Protein AF-A0A7V2EGL8-F1 (afdb_monomer)

Sequence (179 aa):
MKSVLLIVAFTLAFTMIFLLDVLGKRRRRRAKYLYKKAFDVFNRINWNMSAAQVKDVFKGREFFDYRERKGILFVGYRDNHNGLDTAVSFCFVNGGERLVRVKFVFFGISKIDVDLIFERLCSLHGLPLPPDRGSEAVWDLKEGFLILRGLGAQVQLILRNKGYEYDGLIQEKPTLGFK

Nearest PDB structures (foldseek):
  7tcv-assembly1_XXX-2  TM=5.242E-01  e=8.034E+00  Mus musculus
  5xdn-assembly1_B  TM=3.406E-01  e=9.032E+00  Homo sapiens

Secondary structure (DSSP, 8-state):
-HHHHHHHHHHHHHHHHHHHHHHHHHHHHHHHHHHHHHHHHHTT--TT--HHHHHHHTTTSPEEEEEETTTEEEEEEEEEETTEEEEEEEEEEGGGTEEEEEEEEEES--HHHHHHHHHHHHHHH-SPPP-SSSSEEEEEETTEEEEEEEETTEEEEEEEEGGG--SS-----S-----

Foldseek 3Di:
DVVVVVVVVVVVVVVVVVVVVVVVVVLLVLLVQLLVVVVVLVVQDDQQDFPVNSCVSVPPFDKDWDDDPQQKIKIKGWDADPNWTKMWIWIDHNNGRGTFKIKIKTAQDDPSSLVSNQVVCCVVQNFFDDDPDDDKGWGDDPFFIWIWDDDPRMIMTMTGGPVPPDDPPPDDDPPPVDD

pLDDT: mean 84.07, std 14.84, range [32.97, 96.94]

Solvent-accessible surface area (backbone atoms only — not comparable to full-atom values): 10058 Å² total; per-residue (Å²): 112,72,67,60,54,51,53,52,51,50,54,51,51,53,51,51,53,51,50,51,50,53,51,51,54,52,45,54,52,50,23,54,49,53,49,49,55,49,47,58,53,60,73,70,60,57,59,79,35,27,55,68,54,50,49,60,77,50,60,95,60,71,72,47,78,48,76,50,88,90,37,32,25,35,41,30,37,74,51,74,60,93,90,34,48,32,38,40,38,37,37,18,38,79,68,24,52,33,37,45,35,40,36,37,35,37,47,70,63,52,68,69,39,49,50,52,40,49,53,50,47,34,75,74,70,46,76,52,55,80,68,88,69,75,75,45,45,37,38,88,48,98,75,22,37,42,34,44,36,67,57,89,62,30,38,36,46,32,45,34,40,58,96,63,79,84,62,98,79,81,74,77,72,98,64,90,72,78,127

Structure (mmCIF, N/CA/C/O backbone):
data_AF-A0A7V2EGL8-F1
#
_entry.id   AF-A0A7V2EGL8-F1
#
loop_
_atom_site.group_PDB
_atom_site.id
_atom_site.type_symbol
_atom_site.label_atom_id
_atom_site.label_alt_id
_atom_site.label_comp_id
_atom_site.label_asym_id
_atom_site.label_entity_id
_atom_site.label_seq_id
_atom_site.pdbx_PDB_ins_code
_atom_site.Cartn_x
_atom_site.Cartn_y
_atom_site.Cartn_z
_atom_site.occupancy
_atom_site.B_iso_or_equiv
_atom_site.auth_seq_id
_atom_site.auth_comp_id
_atom_site.auth_asym_id
_atom_site.auth_atom_id
_atom_site.pdbx_PDB_model_num
ATOM 1 N N . MET A 1 1 ? 35.063 6.967 -45.536 1.00 61.44 1 MET A N 1
ATOM 2 C CA . MET A 1 1 ? 34.276 7.832 -44.619 1.00 61.44 1 MET A CA 1
ATOM 3 C C . MET A 1 1 ? 32.873 7.304 -44.313 1.00 61.44 1 MET A C 1
ATOM 5 O O . MET A 1 1 ? 32.553 7.212 -43.137 1.00 61.44 1 MET A O 1
ATOM 9 N N . LYS A 1 2 ? 32.049 6.907 -45.300 1.00 60.47 2 LYS A N 1
ATOM 10 C CA . LYS A 1 2 ? 30.670 6.420 -45.053 1.00 60.47 2 LYS A CA 1
ATOM 11 C C . LYS A 1 2 ? 30.592 5.179 -44.141 1.00 60.47 2 LYS A C 1
ATOM 13 O O . LYS A 1 2 ? 29.744 5.130 -43.261 1.00 60.47 2 LYS A O 1
ATOM 18 N N . SER A 1 3 ? 31.519 4.231 -44.287 1.00 66.56 3 SER A N 1
ATOM 19 C CA . SER A 1 3 ? 31.554 2.991 -43.492 1.00 66.56 3 SER A CA 1
ATOM 20 C C . SER A 1 3 ? 31.886 3.227 -42.013 1.00 66.56 3 SER A C 1
ATOM 22 O O . SER A 1 3 ? 31.308 2.586 -41.146 1.00 66.56 3 SER A O 1
ATOM 24 N N . VAL A 1 4 ? 32.765 4.191 -41.714 1.00 74.00 4 VAL A N 1
ATOM 25 C CA . VAL A 1 4 ? 33.117 4.569 -40.332 1.00 74.00 4 VAL A CA 1
ATOM 26 C C . VAL A 1 4 ? 31.925 5.235 -39.643 1.00 74.00 4 VAL A C 1
ATOM 28 O O . VAL A 1 4 ? 31.609 4.903 -38.507 1.00 74.00 4 VAL A O 1
ATOM 31 N N . LEU A 1 5 ? 31.210 6.114 -40.355 1.00 74.88 5 LEU A N 1
ATOM 32 C CA . LEU A 1 5 ? 30.011 6.774 -39.834 1.00 74.88 5 LEU A CA 1
ATOM 33 C C . LEU A 1 5 ? 28.897 5.766 -39.501 1.00 74.88 5 LEU A C 1
ATOM 35 O O . LEU A 1 5 ? 28.213 5.901 -38.491 1.00 74.88 5 LEU A O 1
ATOM 39 N N . LEU A 1 6 ? 28.749 4.733 -40.335 1.00 77.94 6 LEU A N 1
ATOM 40 C CA . LEU A 1 6 ? 27.738 3.689 -40.171 1.00 77.94 6 LEU A CA 1
ATOM 41 C C . LEU A 1 6 ? 28.054 2.763 -38.985 1.00 77.94 6 LEU A C 1
ATOM 43 O O . LEU A 1 6 ? 27.155 2.426 -38.219 1.00 77.94 6 LEU A O 1
ATOM 47 N N . ILE A 1 7 ? 29.332 2.428 -38.774 1.00 81.50 7 ILE A N 1
ATOM 48 C CA . ILE A 1 7 ? 29.785 1.659 -37.603 1.00 81.50 7 ILE A CA 1
ATOM 49 C C . ILE A 1 7 ? 29.557 2.452 -36.306 1.00 81.50 7 ILE A C 1
ATOM 51 O O . ILE A 1 7 ? 29.055 1.888 -35.336 1.00 81.50 7 ILE A O 1
ATOM 55 N N . VAL A 1 8 ? 29.860 3.756 -36.296 1.00 83.50 8 VAL A N 1
ATOM 56 C CA . VAL A 1 8 ? 29.621 4.637 -35.135 1.00 83.50 8 VAL A CA 1
ATOM 57 C C . VAL A 1 8 ? 28.125 4.781 -34.833 1.00 83.50 8 VAL A C 1
ATOM 59 O O . VAL A 1 8 ? 27.718 4.728 -33.674 1.00 83.50 8 VAL A O 1
ATOM 62 N N . ALA A 1 9 ? 27.282 4.918 -35.858 1.00 81.62 9 ALA A N 1
ATOM 63 C CA . ALA A 1 9 ? 25.832 4.966 -35.671 1.00 81.62 9 ALA A CA 1
ATOM 64 C C . ALA A 1 9 ? 25.291 3.660 -35.062 1.00 81.62 9 ALA A C 1
ATOM 66 O O . ALA A 1 9 ? 24.444 3.694 -34.169 1.00 81.62 9 ALA A O 1
ATOM 67 N N . PHE A 1 10 ? 25.815 2.511 -35.499 1.00 84.56 10 PHE A N 1
ATOM 68 C CA . PHE A 1 10 ? 25.412 1.206 -34.983 1.00 84.56 10 PHE A CA 1
ATOM 69 C C . PHE A 1 10 ? 25.835 1.019 -33.520 1.00 84.56 10 PHE A C 1
ATOM 71 O O . PHE A 1 10 ? 25.013 0.651 -32.683 1.00 84.56 10 PHE A O 1
ATOM 78 N N . THR A 1 11 ? 27.080 1.346 -33.161 1.00 85.00 11 THR A N 1
ATOM 79 C CA . THR A 1 11 ? 27.541 1.246 -31.765 1.00 85.00 11 THR A CA 1
ATOM 80 C C . THR A 1 11 ? 26.781 2.187 -30.831 1.00 85.00 11 THR A C 1
ATOM 82 O O . THR A 1 11 ? 26.410 1.772 -29.730 1.00 85.00 11 THR A O 1
ATOM 85 N N . LEU A 1 12 ? 26.459 3.411 -31.262 1.00 85.94 12 LEU A N 1
ATOM 86 C CA . LEU A 1 12 ? 25.612 4.328 -30.490 1.00 85.94 12 LEU A CA 1
ATOM 87 C C . LEU A 1 12 ? 24.199 3.769 -30.275 1.00 85.94 12 LEU A C 1
ATOM 89 O O . LEU A 1 12 ? 23.696 3.812 -29.150 1.00 85.94 12 LEU A O 1
ATOM 93 N N . ALA A 1 13 ? 23.584 3.189 -31.309 1.00 83.44 13 ALA A N 1
ATOM 94 C CA . ALA A 1 13 ? 22.260 2.578 -31.201 1.00 83.44 13 ALA A CA 1
ATOM 95 C C . ALA A 1 13 ? 22.243 1.413 -30.196 1.00 83.44 13 ALA A C 1
ATOM 97 O O . ALA A 1 13 ? 21.384 1.369 -29.315 1.00 83.44 13 ALA A O 1
ATOM 98 N N . PHE A 1 14 ? 23.229 0.511 -30.256 1.00 83.06 14 PHE A N 1
ATOM 99 C CA . PHE A 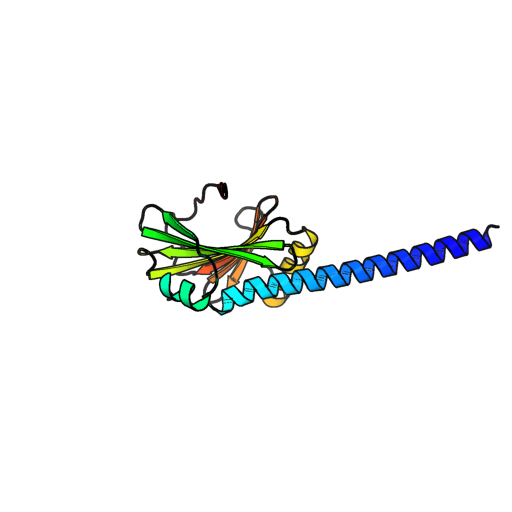1 14 ? 23.347 -0.597 -29.299 1.00 83.06 14 PHE A CA 1
ATOM 100 C C . PHE A 1 14 ? 23.582 -0.110 -27.867 1.00 83.06 14 PHE A C 1
ATOM 102 O O . PHE A 1 14 ? 22.974 -0.626 -26.928 1.00 83.06 14 PHE A O 1
ATOM 109 N N . THR A 1 15 ? 24.408 0.923 -27.698 1.00 84.12 15 THR A N 1
ATOM 110 C CA . THR A 1 15 ? 24.667 1.523 -26.383 1.00 84.12 15 THR A CA 1
ATOM 111 C C . THR A 1 15 ? 23.395 2.147 -25.805 1.00 84.12 15 THR A C 1
ATOM 113 O O . THR A 1 15 ? 23.098 1.953 -24.625 1.00 84.12 15 THR A O 1
ATOM 116 N N . MET A 1 16 ? 22.594 2.834 -26.629 1.00 83.50 16 MET A N 1
ATOM 117 C CA . MET A 1 16 ? 21.295 3.371 -26.213 1.00 83.50 16 MET A CA 1
ATOM 118 C C . MET A 1 16 ? 20.308 2.272 -25.820 1.00 83.50 16 MET A C 1
ATOM 120 O O . MET A 1 16 ? 19.684 2.378 -24.765 1.00 83.50 16 MET A O 1
ATOM 124 N N . ILE A 1 17 ? 20.187 1.203 -26.613 1.00 82.12 17 ILE A N 1
ATOM 125 C CA . ILE A 1 17 ? 19.304 0.067 -26.296 1.00 82.12 17 ILE A CA 1
ATOM 126 C C . ILE A 1 17 ? 19.702 -0.554 -24.953 1.00 82.12 17 ILE A C 1
ATOM 128 O O . ILE A 1 17 ? 18.850 -0.764 -24.088 1.00 82.12 17 ILE A O 1
ATOM 132 N N . PHE A 1 18 ? 20.998 -0.788 -24.744 1.00 80.62 18 PHE A N 1
ATOM 133 C CA . PHE A 1 18 ? 21.506 -1.339 -23.491 1.00 80.62 18 PHE A CA 1
ATOM 134 C C . PHE A 1 18 ? 21.230 -0.412 -22.299 1.00 80.62 18 PHE A C 1
ATOM 136 O O . PHE A 1 18 ? 20.788 -0.864 -21.242 1.00 80.62 18 PHE A O 1
ATOM 143 N N . LEU A 1 19 ? 21.428 0.899 -22.466 1.00 83.81 19 LEU A N 1
ATOM 144 C CA . LEU A 1 19 ? 21.147 1.877 -21.418 1.00 83.81 19 LEU A CA 1
ATOM 145 C C . LEU A 1 19 ? 19.654 1.907 -21.056 1.00 83.81 19 LEU A C 1
ATOM 147 O O . LEU A 1 19 ? 19.310 1.920 -19.871 1.00 83.81 19 LEU A O 1
ATOM 151 N N . LEU A 1 20 ? 18.769 1.872 -22.055 1.00 81.75 20 LEU A N 1
ATOM 152 C CA . LEU A 1 20 ? 17.321 1.809 -21.851 1.00 81.75 20 LEU A CA 1
ATOM 153 C C . LEU A 1 20 ? 16.907 0.526 -21.118 1.00 81.75 20 LEU A C 1
ATOM 155 O O . LEU A 1 20 ? 16.090 0.597 -20.199 1.00 81.75 20 LEU A O 1
ATOM 159 N N . ASP A 1 21 ? 17.509 -0.621 -21.445 1.00 79.81 21 ASP A N 1
ATOM 160 C CA . ASP A 1 21 ? 17.259 -1.888 -20.746 1.00 79.81 21 ASP A CA 1
ATOM 161 C C . ASP A 1 21 ? 17.703 -1.830 -19.273 1.00 79.81 21 ASP A C 1
ATOM 163 O O . ASP A 1 21 ? 16.949 -2.192 -18.364 1.00 79.81 21 ASP A O 1
ATOM 167 N N . VAL A 1 22 ? 18.893 -1.285 -18.993 1.00 80.25 22 VAL A N 1
ATOM 168 C CA . VAL A 1 22 ? 19.380 -1.105 -17.615 1.00 80.25 22 VAL A CA 1
ATOM 169 C C . VAL A 1 22 ? 18.465 -0.168 -16.821 1.00 80.25 22 VAL A C 1
ATOM 171 O O . VAL A 1 22 ? 18.110 -0.472 -15.675 1.00 80.25 22 VAL A O 1
ATOM 174 N N . LEU A 1 23 ? 18.047 0.953 -17.414 1.00 79.81 23 LEU A N 1
ATOM 175 C CA . LEU A 1 23 ? 17.115 1.893 -16.786 1.00 79.81 23 LEU A CA 1
ATOM 176 C C . LEU A 1 23 ? 15.744 1.248 -16.541 1.00 79.81 23 LEU A C 1
ATOM 178 O O . LEU A 1 23 ? 15.187 1.393 -15.449 1.00 79.81 23 LEU A O 1
ATOM 182 N N . GLY A 1 24 ? 15.232 0.475 -17.501 1.00 78.19 24 GLY A N 1
ATOM 183 C CA . GLY A 1 24 ? 13.986 -0.280 -17.373 1.00 78.19 24 GLY A CA 1
ATOM 184 C C . GLY A 1 24 ? 14.041 -1.305 -16.238 1.00 78.19 24 GLY A C 1
ATOM 185 O O . GLY A 1 24 ? 13.158 -1.337 -15.375 1.00 78.19 24 GLY A O 1
ATOM 186 N N . LYS A 1 25 ? 15.124 -2.087 -16.158 1.00 83.81 25 LYS A N 1
ATOM 187 C CA . LYS A 1 25 ? 15.368 -3.047 -15.066 1.00 83.81 25 LYS A CA 1
ATOM 188 C C . LYS A 1 25 ? 15.426 -2.361 -13.702 1.00 83.81 25 LYS A C 1
ATOM 190 O O . LYS A 1 25 ? 14.846 -2.870 -12.740 1.00 83.81 25 LYS A O 1
ATOM 195 N N . ARG A 1 26 ? 16.089 -1.203 -13.600 1.00 83.25 26 ARG A N 1
ATOM 196 C CA . ARG A 1 26 ? 16.148 -0.419 -12.352 1.00 83.25 26 ARG A CA 1
ATOM 197 C C . ARG A 1 26 ? 14.763 0.067 -11.921 1.00 83.25 26 ARG A C 1
ATOM 199 O O . ARG A 1 26 ? 14.407 -0.123 -10.759 1.00 83.25 26 ARG A O 1
ATOM 206 N N . ARG A 1 27 ? 13.960 0.608 -12.844 1.00 82.75 27 ARG A N 1
ATOM 207 C CA . ARG A 1 27 ? 12.582 1.057 -12.559 1.00 82.75 27 ARG A CA 1
ATOM 208 C C . ARG A 1 27 ? 11.687 -0.086 -12.085 1.00 82.75 27 ARG A C 1
ATOM 210 O O . ARG A 1 27 ? 11.078 0.018 -11.027 1.00 82.75 27 ARG A O 1
ATOM 217 N N . ARG A 1 28 ? 11.719 -1.241 -12.761 1.00 85.56 28 ARG A N 1
ATOM 218 C CA . ARG A 1 28 ? 10.987 -2.449 -12.324 1.00 85.56 28 ARG A CA 1
ATOM 219 C C . ARG A 1 28 ? 11.352 -2.888 -10.907 1.00 85.56 28 ARG A C 1
ATOM 221 O O . ARG A 1 28 ? 10.469 -3.227 -10.121 1.00 85.56 28 ARG A O 1
ATOM 228 N N . ARG A 1 29 ? 12.641 -2.863 -10.550 1.00 87.00 29 ARG A N 1
ATOM 229 C CA . ARG A 1 29 ? 13.088 -3.186 -9.183 1.00 87.00 29 ARG A CA 1
ATOM 230 C C . ARG A 1 29 ? 12.572 -2.173 -8.161 1.00 87.00 29 ARG A C 1
ATOM 232 O O . ARG A 1 29 ? 12.123 -2.592 -7.097 1.00 87.00 29 ARG A O 1
ATOM 239 N N . ARG A 1 30 ? 12.602 -0.875 -8.482 1.00 87.38 30 ARG A N 1
ATOM 240 C CA . ARG A 1 30 ? 12.077 0.188 -7.611 1.00 87.38 30 ARG A CA 1
ATOM 241 C C . ARG A 1 30 ? 10.572 0.039 -7.392 1.00 87.38 30 ARG A C 1
ATOM 243 O O . ARG A 1 30 ? 10.151 -0.025 -6.243 1.00 87.38 30 ARG A O 1
ATOM 250 N N . ALA A 1 31 ? 9.786 -0.093 -8.460 1.00 87.50 31 ALA A N 1
ATOM 251 C CA . ALA A 1 31 ? 8.341 -0.300 -8.376 1.00 87.50 31 ALA A CA 1
ATOM 252 C C . ALA A 1 31 ? 7.996 -1.549 -7.544 1.00 87.50 31 ALA A C 1
ATOM 254 O O . ALA A 1 31 ? 7.184 -1.478 -6.624 1.00 87.50 31 ALA A O 1
ATOM 255 N N . LYS A 1 32 ? 8.698 -2.671 -7.775 1.00 90.00 32 LYS A N 1
ATOM 256 C CA . LYS A 1 32 ? 8.548 -3.900 -6.976 1.00 90.00 32 LYS A CA 1
ATOM 257 C C . LYS A 1 32 ? 8.874 -3.682 -5.495 1.00 90.00 32 LYS A C 1
ATOM 259 O O . LYS A 1 32 ? 8.191 -4.232 -4.634 1.00 90.00 32 LYS A O 1
ATOM 264 N N . TYR A 1 33 ? 9.915 -2.909 -5.192 1.00 91.31 33 TYR A N 1
ATOM 265 C CA . TYR A 1 33 ? 10.285 -2.571 -3.818 1.00 91.31 33 TYR A CA 1
ATOM 266 C C . TYR A 1 33 ? 9.207 -1.720 -3.133 1.00 91.31 33 TYR A C 1
ATOM 268 O O . TYR A 1 33 ? 8.788 -2.061 -2.031 1.00 91.31 33 TYR A O 1
ATOM 276 N N . LEU A 1 34 ? 8.719 -0.665 -3.792 1.00 91.50 34 LEU A N 1
ATOM 277 C CA . LEU A 1 34 ? 7.677 0.222 -3.260 1.00 91.50 34 LEU A CA 1
ATOM 278 C C . LEU A 1 34 ? 6.354 -0.512 -3.039 1.00 91.50 34 LEU A C 1
ATOM 280 O O . LEU A 1 34 ? 5.762 -0.401 -1.969 1.00 91.50 34 LEU A O 1
ATOM 284 N N . TYR A 1 35 ? 5.951 -1.330 -4.014 1.00 91.94 35 TYR A N 1
ATOM 285 C CA . TYR A 1 35 ? 4.833 -2.258 -3.877 1.00 91.94 35 TYR A CA 1
ATOM 286 C C . TYR A 1 35 ? 4.992 -3.125 -2.623 1.00 91.94 35 TYR A C 1
ATOM 288 O O . TYR A 1 35 ? 4.094 -3.184 -1.787 1.00 91.94 35 TYR A O 1
ATOM 296 N N . LYS A 1 36 ? 6.161 -3.761 -2.456 1.00 93.94 36 LYS A N 1
ATOM 297 C CA . LYS A 1 36 ? 6.424 -4.622 -1.300 1.00 93.94 36 LYS A CA 1
ATOM 298 C C . LYS A 1 36 ? 6.318 -3.841 0.009 1.00 93.94 36 LYS A C 1
ATOM 300 O O . LYS A 1 36 ? 5.715 -4.347 0.939 1.00 93.94 36 LYS A O 1
ATOM 305 N N . LYS A 1 37 ? 6.835 -2.611 0.077 1.00 94.31 37 LYS A N 1
ATOM 306 C CA . LYS A 1 37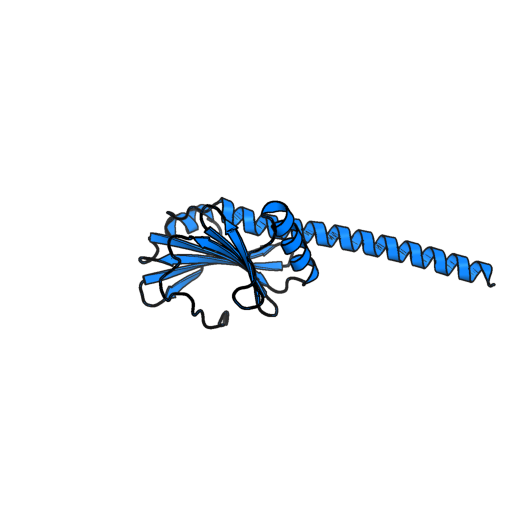 ? 6.731 -1.776 1.284 1.00 94.31 37 LYS A CA 1
ATOM 307 C C . LYS A 1 37 ? 5.292 -1.436 1.654 1.00 94.31 37 LYS A C 1
ATOM 309 O O . LYS A 1 37 ? 4.945 -1.548 2.826 1.00 94.31 37 LYS A O 1
ATOM 314 N N . ALA A 1 38 ? 4.451 -1.101 0.679 1.00 93.88 38 ALA A N 1
ATOM 315 C CA . ALA A 1 38 ? 3.040 -0.849 0.949 1.00 93.88 38 ALA A CA 1
ATOM 316 C C . ALA A 1 38 ? 2.312 -2.114 1.437 1.00 93.88 38 ALA A C 1
ATOM 318 O O . ALA A 1 38 ? 1.590 -2.072 2.431 1.00 93.88 38 ALA A O 1
ATOM 319 N N . PHE A 1 39 ? 2.560 -3.263 0.806 1.00 94.38 39 PHE A N 1
ATOM 320 C CA . PHE A 1 39 ? 1.944 -4.525 1.222 1.00 94.38 39 PHE A CA 1
ATOM 321 C C . PHE A 1 39 ? 2.519 -5.091 2.525 1.00 94.38 39 PHE A C 1
ATOM 323 O O . PHE A 1 39 ? 1.788 -5.732 3.269 1.00 94.38 39 PHE A O 1
ATOM 330 N N . ASP A 1 40 ? 3.783 -4.820 2.858 1.00 94.88 40 ASP A N 1
ATOM 331 C CA . ASP A 1 40 ? 4.356 -5.158 4.166 1.00 94.88 40 ASP A CA 1
ATOM 332 C C . ASP A 1 40 ? 3.582 -4.445 5.293 1.00 94.88 40 ASP A C 1
ATOM 334 O O . ASP A 1 40 ? 3.404 -5.022 6.362 1.00 94.88 40 ASP A O 1
ATOM 338 N N . VAL A 1 41 ? 3.090 -3.219 5.060 1.00 95.00 41 VAL A N 1
ATOM 339 C CA . VAL A 1 41 ? 2.196 -2.515 5.997 1.00 95.00 41 VAL A CA 1
ATOM 340 C C . VAL A 1 41 ? 0.824 -3.184 6.037 1.00 95.00 41 VAL A C 1
ATOM 342 O O . VAL A 1 41 ? 0.331 -3.496 7.118 1.00 95.00 41 VAL A O 1
ATOM 345 N N . PHE A 1 42 ? 0.215 -3.437 4.876 1.00 94.12 42 PHE A N 1
ATOM 346 C CA . PHE A 1 42 ? -1.125 -4.031 4.798 1.00 94.12 42 PHE A CA 1
ATOM 347 C C . PHE A 1 42 ? -1.198 -5.435 5.401 1.00 94.12 42 PHE A C 1
ATOM 349 O O . PHE A 1 42 ? -2.183 -5.772 6.039 1.00 94.12 42 PHE A O 1
ATOM 356 N N . ASN A 1 43 ? -0.147 -6.239 5.267 1.00 93.50 43 ASN A N 1
ATOM 357 C CA . ASN A 1 43 ? -0.111 -7.596 5.812 1.00 93.50 43 ASN A CA 1
ATOM 358 C C . ASN A 1 43 ? 0.104 -7.637 7.333 1.00 93.50 43 ASN A C 1
ATOM 360 O O . ASN A 1 43 ? -0.034 -8.695 7.939 1.00 93.50 43 ASN A O 1
ATOM 364 N N . ARG A 1 44 ? 0.489 -6.516 7.953 1.00 93.81 44 ARG A N 1
ATOM 365 C CA . ARG A 1 44 ? 0.722 -6.420 9.403 1.00 93.81 44 ARG A CA 1
ATOM 366 C C . ARG A 1 44 ? -0.490 -5.925 10.181 1.00 93.81 44 ARG A C 1
ATOM 368 O O . ARG A 1 44 ? -0.446 -5.931 11.406 1.00 93.81 44 ARG A O 1
ATOM 375 N N . ILE A 1 45 ? -1.539 -5.477 9.495 1.00 92.12 45 ILE A N 1
ATOM 376 C CA . ILE A 1 45 ? -2.751 -4.972 10.137 1.00 92.12 45 ILE A CA 1
ATOM 377 C C . ILE A 1 45 ? -3.853 -6.029 10.193 1.00 92.12 45 ILE A C 1
ATOM 379 O O . ILE A 1 45 ? -3.925 -6.935 9.369 1.00 92.12 45 ILE A O 1
ATOM 383 N N . ASN A 1 46 ? -4.758 -5.856 11.150 1.00 90.50 46 ASN A N 1
ATOM 384 C CA . ASN A 1 46 ? -6.042 -6.541 11.219 1.00 90.50 46 ASN A CA 1
ATOM 385 C C . ASN A 1 46 ? -7.126 -5.474 11.431 1.00 90.50 46 ASN A C 1
ATOM 387 O O . ASN A 1 46 ? -6.909 -4.499 12.150 1.00 90.50 46 ASN A O 1
ATOM 391 N N . TRP A 1 47 ? -8.293 -5.639 10.812 1.00 91.31 47 TRP A N 1
ATOM 392 C CA . TRP A 1 47 ? -9.407 -4.695 10.925 1.00 91.31 47 TRP A CA 1
ATOM 393 C C . TRP A 1 47 ? -9.927 -4.489 12.353 1.00 91.31 47 TRP A C 1
ATOM 395 O O . TRP A 1 47 ? -10.506 -3.447 12.651 1.00 91.31 47 TRP A O 1
ATOM 405 N N . ASN A 1 48 ? -9.692 -5.448 13.246 1.00 91.25 48 ASN A N 1
ATOM 406 C CA . ASN A 1 48 ? -10.055 -5.348 14.659 1.00 91.25 48 ASN A CA 1
ATOM 407 C C . ASN A 1 48 ? -8.966 -4.679 15.516 1.00 91.25 48 ASN A C 1
ATOM 409 O O . ASN A 1 48 ? -9.088 -4.665 16.737 1.00 91.25 48 ASN A O 1
ATOM 413 N N . MET A 1 49 ? -7.893 -4.157 14.908 1.00 94.25 49 MET A N 1
ATOM 414 C CA . MET A 1 49 ? -6.859 -3.436 15.646 1.00 94.25 49 MET A CA 1
ATOM 415 C C . MET A 1 49 ? -7.340 -2.058 16.095 1.00 94.25 49 MET A C 1
ATOM 417 O O . MET A 1 49 ? -7.909 -1.296 15.307 1.00 94.25 49 MET A O 1
ATOM 421 N N . SER A 1 50 ? -7.001 -1.712 17.334 1.00 95.69 50 SER A N 1
ATOM 422 C CA . SER A 1 50 ? -7.091 -0.349 17.847 1.00 95.69 50 SER A CA 1
ATOM 423 C C . SER A 1 50 ? -5.881 0.492 17.431 1.00 95.69 50 SER A C 1
ATOM 425 O O . SER A 1 50 ? -4.830 -0.019 17.029 1.00 95.69 50 SER A O 1
ATOM 427 N N . ALA A 1 51 ? -5.992 1.810 17.580 1.00 95.00 51 ALA A N 1
ATOM 428 C CA . ALA A 1 51 ? -4.900 2.739 17.305 1.00 95.00 51 ALA A CA 1
ATOM 429 C C . ALA A 1 51 ? -3.646 2.454 18.151 1.00 95.00 51 ALA A C 1
ATOM 431 O O . ALA A 1 51 ? -2.527 2.560 17.649 1.00 95.00 51 ALA A O 1
ATOM 432 N N . ALA A 1 52 ? -3.819 2.038 19.410 1.00 94.81 52 ALA A N 1
ATOM 433 C CA . ALA A 1 52 ? -2.709 1.661 20.283 1.00 94.81 52 ALA A CA 1
ATOM 434 C C . ALA A 1 52 ? -1.979 0.408 19.772 1.00 94.81 52 ALA A C 1
ATOM 436 O O . ALA A 1 52 ? -0.751 0.389 19.722 1.00 94.81 52 ALA A O 1
ATOM 437 N N . GLN A 1 53 ? -2.727 -0.604 19.318 1.00 96.94 53 GLN A N 1
ATOM 438 C CA . GLN A 1 53 ? -2.147 -1.818 18.738 1.00 96.94 53 GLN A CA 1
ATOM 439 C C . GLN A 1 53 ? -1.384 -1.518 17.445 1.00 96.94 53 GLN A C 1
ATOM 441 O O . GLN A 1 53 ? -0.292 -2.040 17.246 1.00 96.94 53 GLN A O 1
ATOM 446 N N . VAL A 1 54 ? -1.898 -0.628 16.589 1.00 96.38 54 VAL A N 1
ATOM 447 C CA . VAL A 1 54 ? -1.168 -0.202 15.383 1.00 96.38 54 VAL A CA 1
ATOM 448 C C . VAL A 1 54 ? 0.154 0.483 15.741 1.00 96.38 54 VAL A C 1
ATOM 450 O O . VAL A 1 54 ? 1.176 0.193 15.118 1.00 96.38 54 VAL A O 1
ATOM 453 N N . LYS A 1 55 ? 0.180 1.344 16.764 1.00 95.12 55 LYS A N 1
ATOM 454 C CA . LYS A 1 55 ? 1.430 1.976 17.219 1.00 95.12 55 LYS A CA 1
ATOM 455 C C . LYS A 1 55 ? 2.451 0.964 17.736 1.00 95.12 55 LYS A C 1
ATOM 457 O O . LYS A 1 55 ? 3.640 1.138 17.481 1.00 95.12 55 LYS A O 1
ATOM 462 N N . ASP A 1 56 ? 2.000 -0.098 18.398 1.00 95.81 56 ASP A N 1
ATOM 463 C CA . ASP A 1 56 ? 2.877 -1.180 18.857 1.00 95.81 56 ASP A CA 1
ATOM 464 C C . ASP A 1 56 ? 3.444 -2.010 17.687 1.00 95.81 56 ASP A C 1
ATOM 466 O O . ASP A 1 56 ? 4.654 -2.237 17.601 1.00 95.81 56 ASP A O 1
ATOM 470 N N . VAL A 1 57 ? 2.601 -2.368 16.708 1.00 96.06 57 VAL A N 1
ATOM 471 C CA . VAL A 1 57 ? 3.011 -3.104 15.493 1.00 96.06 57 VAL A CA 1
ATOM 472 C C . VAL A 1 57 ? 4.095 -2.360 14.705 1.00 96.06 57 VAL A C 1
ATOM 474 O O . VAL A 1 57 ? 5.005 -2.982 14.147 1.00 96.0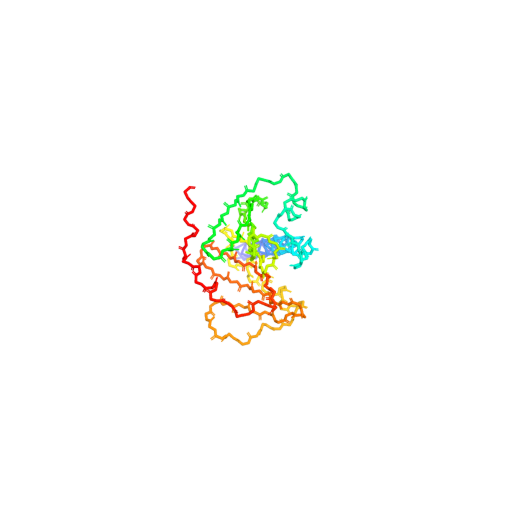6 57 VAL A O 1
ATOM 477 N N . PHE A 1 58 ? 4.019 -1.029 14.663 1.00 94.88 58 PHE A N 1
ATOM 478 C CA . PHE A 1 58 ? 4.996 -0.171 13.990 1.00 94.88 58 PHE A CA 1
ATOM 479 C C . PHE A 1 58 ? 5.842 0.639 14.984 1.00 94.88 58 PHE A C 1
ATOM 481 O O . PHE A 1 58 ? 6.209 1.783 14.705 1.00 94.88 58 PHE A O 1
ATOM 488 N N . LYS A 1 59 ? 6.180 0.046 16.137 1.00 92.94 59 LYS A N 1
ATOM 489 C CA . LYS A 1 59 ? 7.045 0.684 17.135 1.00 92.94 59 LYS A CA 1
ATOM 490 C C . LYS A 1 59 ? 8.374 1.154 16.535 1.00 92.94 59 LYS A C 1
ATOM 492 O O . LYS A 1 59 ? 8.944 0.513 15.651 1.00 92.94 59 LYS A O 1
ATOM 497 N N . GLY A 1 60 ? 8.874 2.281 17.038 1.00 91.44 60 GLY A N 1
ATOM 498 C CA . GLY A 1 60 ? 10.070 2.947 16.510 1.00 91.44 60 GLY A CA 1
ATOM 499 C C . GLY A 1 60 ? 9.791 3.919 15.359 1.00 91.44 60 GLY A C 1
ATOM 500 O O . GLY A 1 60 ? 10.729 4.483 14.801 1.00 91.44 60 GLY A O 1
ATOM 501 N N . ARG A 1 61 ? 8.518 4.136 15.004 1.00 92.75 61 ARG A N 1
ATOM 502 C CA . ARG A 1 61 ? 8.085 5.233 14.133 1.00 92.75 61 ARG A CA 1
ATOM 503 C C . ARG A 1 61 ? 7.574 6.400 14.964 1.00 92.75 61 ARG A C 1
ATOM 505 O O . ARG A 1 61 ? 6.934 6.204 15.995 1.00 92.75 61 ARG A O 1
ATOM 512 N N . GLU A 1 62 ? 7.836 7.607 14.483 1.00 93.31 62 GLU A N 1
ATOM 513 C CA . GLU A 1 62 ? 7.218 8.811 15.021 1.00 93.31 62 GLU A CA 1
ATOM 514 C C . GLU A 1 62 ? 5.812 8.949 14.436 1.00 93.31 62 GLU A C 1
ATOM 516 O O . GLU A 1 62 ? 5.629 8.997 13.216 1.00 93.31 62 GLU A O 1
ATOM 521 N N . PHE A 1 63 ? 4.821 8.948 15.323 1.00 94.12 63 PHE A N 1
ATOM 522 C CA . PHE A 1 63 ? 3.417 8.980 14.953 1.00 94.12 63 PHE A CA 1
ATOM 523 C C . PHE A 1 63 ? 2.816 10.368 15.127 1.00 94.12 63 PHE A C 1
ATOM 525 O O . PHE A 1 63 ? 3.029 11.036 16.136 1.00 94.12 63 PHE A O 1
ATOM 532 N N . PHE A 1 64 ? 1.970 10.730 14.172 1.00 90.19 64 PHE A N 1
ATOM 533 C CA . PHE A 1 64 ? 1.091 11.883 14.217 1.00 90.19 64 PHE A CA 1
ATOM 534 C C . PHE A 1 64 ? -0.345 11.401 14.385 1.00 90.19 64 PHE A C 1
ATOM 536 O O . PHE A 1 64 ? -0.802 10.523 13.645 1.00 90.19 64 PHE A O 1
ATOM 543 N N . ASP A 1 65 ? -1.057 12.021 15.319 1.00 91.12 65 ASP A N 1
ATOM 544 C CA . ASP A 1 65 ? -2.463 11.745 15.573 1.00 91.12 65 ASP A CA 1
ATOM 545 C C . ASP A 1 65 ? -3.300 12.965 15.187 1.00 91.12 65 ASP A C 1
ATOM 547 O O . ASP A 1 65 ? -2.987 14.100 15.546 1.00 91.12 65 ASP A O 1
ATOM 551 N N . TYR A 1 66 ? -4.401 12.729 14.483 1.00 87.12 66 TYR A N 1
ATOM 552 C CA . TYR A 1 66 ? -5.383 13.749 14.147 1.00 87.12 66 TYR A CA 1
ATOM 553 C C . TYR A 1 66 ? -6.780 13.210 14.431 1.00 87.12 66 TYR A C 1
ATOM 555 O O . TYR A 1 66 ? -7.180 12.176 13.902 1.00 87.12 66 TYR A O 1
ATOM 563 N N . ARG A 1 67 ? -7.536 13.901 15.283 1.00 85.56 67 ARG A N 1
ATOM 564 C CA . ARG A 1 67 ? -8.913 13.525 15.611 1.00 85.56 67 ARG A CA 1
ATOM 565 C C . ARG A 1 67 ? -9.875 14.431 14.858 1.00 85.56 67 ARG A C 1
ATOM 567 O O . ARG A 1 67 ? -9.835 15.649 15.016 1.00 85.56 67 ARG A O 1
ATOM 574 N N . GLU A 1 68 ? -10.759 13.828 14.077 1.00 80.44 68 GLU A N 1
ATOM 575 C CA . GLU A 1 68 ? -11.829 14.545 13.392 1.00 80.44 68 GLU A CA 1
ATOM 576 C C . GLU A 1 68 ? -13.121 14.502 14.230 1.00 80.44 68 GLU A C 1
ATOM 578 O O . GLU A 1 68 ? -13.291 13.687 15.146 1.00 80.44 68 GLU A O 1
ATOM 583 N N . ARG A 1 69 ? -14.052 15.420 13.951 1.00 70.31 69 ARG A N 1
ATOM 584 C CA . ARG A 1 69 ? -15.377 15.419 14.586 1.00 70.31 69 ARG A CA 1
ATOM 585 C C . ARG A 1 69 ? -16.105 14.111 14.233 1.00 70.31 69 ARG A C 1
ATOM 587 O O . ARG A 1 69 ? -15.950 13.614 13.126 1.00 70.31 69 ARG A O 1
ATOM 594 N N . LYS A 1 70 ? -16.937 13.602 15.155 1.00 78.56 70 LYS A N 1
ATOM 595 C CA . LYS A 1 70 ? -17.672 12.312 15.071 1.00 78.56 70 LYS A CA 1
ATOM 596 C C . LYS A 1 70 ? -16.868 11.048 15.425 1.00 78.56 70 LYS A C 1
ATOM 598 O O . LYS A 1 70 ? -17.222 9.957 15.001 1.00 78.56 70 LYS A O 1
ATOM 603 N N . GLY A 1 71 ? -15.815 11.173 16.234 1.00 80.44 71 GLY A N 1
ATOM 604 C CA . GLY A 1 71 ? -15.128 10.000 16.794 1.00 80.44 71 GLY A CA 1
ATOM 605 C C . GLY A 1 71 ? -14.220 9.268 15.803 1.00 80.44 71 GLY A C 1
ATOM 606 O O . GLY A 1 71 ? -13.877 8.112 16.036 1.00 80.44 71 GLY A O 1
ATOM 607 N N . ILE A 1 72 ? -13.817 9.937 14.723 1.00 88.94 72 ILE A N 1
ATOM 608 C CA . ILE A 1 72 ? -12.836 9.420 13.770 1.00 88.94 72 ILE A CA 1
ATOM 609 C C . ILE A 1 72 ? -11.446 9.799 14.271 1.00 88.94 72 ILE A C 1
ATOM 611 O O . ILE A 1 72 ? -11.188 10.957 14.618 1.00 88.94 72 ILE A O 1
ATOM 615 N N . LEU A 1 73 ? -10.543 8.829 14.290 1.00 91.75 73 LEU A N 1
ATOM 616 C CA . LEU A 1 73 ? -9.146 9.038 14.631 1.00 91.75 73 LEU A CA 1
ATOM 617 C C . LEU A 1 73 ? -8.275 8.647 13.444 1.00 91.75 73 LEU A C 1
ATOM 619 O O . LEU A 1 73 ? -8.375 7.541 12.922 1.00 91.75 73 LEU A O 1
ATOM 623 N N . PHE A 1 74 ? -7.382 9.543 13.060 1.00 92.69 74 PHE A N 1
ATOM 624 C CA . PHE A 1 74 ? -6.305 9.274 12.130 1.00 92.69 74 PHE A CA 1
ATOM 625 C C . PHE A 1 74 ? -5.006 9.146 12.900 1.00 92.69 74 PHE A C 1
ATOM 627 O O . PHE A 1 74 ? -4.662 10.015 13.697 1.00 92.69 74 PHE A O 1
ATOM 634 N N . VAL A 1 75 ? -4.279 8.073 12.632 1.00 94.50 75 VAL A N 1
ATOM 635 C CA . VAL A 1 75 ? -2.916 7.870 13.121 1.00 94.50 75 VAL A CA 1
ATOM 636 C C . VAL A 1 75 ? -2.036 7.644 11.908 1.00 94.50 75 VAL A C 1
ATOM 638 O O . VAL A 1 75 ? -2.437 6.945 10.981 1.00 94.50 75 VAL A O 1
ATOM 641 N N . GLY A 1 76 ? -0.848 8.225 11.866 1.00 95.69 76 GLY A N 1
ATOM 642 C CA . GLY A 1 76 ? 0.040 8.025 10.730 1.00 95.69 76 GLY A CA 1
ATOM 643 C C . GLY A 1 76 ? 1.489 8.332 11.032 1.00 95.69 76 GLY A C 1
ATOM 644 O O . GLY A 1 76 ? 1.802 8.945 12.042 1.00 95.69 76 GLY A O 1
ATOM 645 N N . TYR A 1 77 ? 2.373 7.903 10.146 1.00 95.62 77 TYR A N 1
ATOM 646 C CA . TYR A 1 77 ? 3.802 8.180 10.230 1.00 95.62 77 TYR A CA 1
ATOM 647 C C . TYR A 1 77 ? 4.364 8.454 8.837 1.00 95.62 77 TYR A C 1
ATOM 649 O O . TYR A 1 77 ? 3.770 8.072 7.823 1.00 95.62 77 TYR A O 1
ATOM 657 N N . ARG A 1 78 ? 5.522 9.114 8.788 1.00 95.00 78 ARG A N 1
ATOM 658 C CA . ARG A 1 78 ? 6.296 9.306 7.557 1.00 95.00 78 ARG A CA 1
ATOM 659 C C . ARG A 1 78 ? 7.501 8.380 7.523 1.00 95.00 78 ARG A C 1
ATOM 661 O O . ARG A 1 78 ? 8.003 7.958 8.563 1.00 95.00 78 ARG A O 1
ATOM 668 N N . ASP A 1 79 ? 7.947 8.051 6.320 1.00 93.19 79 ASP A N 1
ATOM 669 C CA . ASP A 1 79 ? 9.114 7.209 6.101 1.00 93.19 79 ASP A CA 1
ATOM 670 C C . ASP A 1 79 ? 9.795 7.546 4.774 1.00 93.19 79 ASP A C 1
ATOM 672 O O . ASP A 1 79 ? 9.153 8.012 3.831 1.00 93.19 79 ASP A O 1
ATOM 676 N N . ASN A 1 80 ? 11.090 7.251 4.680 1.00 91.06 80 ASN A N 1
ATOM 677 C CA . ASN A 1 80 ? 11.848 7.399 3.446 1.00 91.06 80 ASN A CA 1
ATOM 678 C C . ASN A 1 80 ? 12.234 6.025 2.889 1.00 91.06 80 ASN A C 1
ATOM 680 O O . ASN A 1 80 ? 12.820 5.175 3.563 1.00 91.06 80 ASN A O 1
ATOM 684 N N . HIS A 1 81 ? 11.911 5.802 1.621 1.00 85.94 81 HIS A N 1
ATOM 685 C CA . HIS A 1 81 ? 12.104 4.530 0.945 1.00 85.94 81 HIS A CA 1
ATOM 686 C C . HIS A 1 81 ? 12.943 4.728 -0.315 1.00 85.94 81 HIS A C 1
ATOM 688 O O . HIS A 1 81 ? 12.423 4.998 -1.397 1.00 85.94 81 HIS A O 1
ATOM 694 N N . ASN A 1 82 ? 14.263 4.571 -0.170 1.00 81.69 82 ASN A N 1
ATOM 695 C CA . ASN A 1 82 ? 15.253 4.796 -1.231 1.00 81.69 82 ASN A CA 1
ATOM 696 C C . ASN A 1 82 ? 15.146 6.203 -1.853 1.00 81.69 82 ASN A C 1
ATOM 698 O O . ASN A 1 82 ? 15.071 6.345 -3.075 1.00 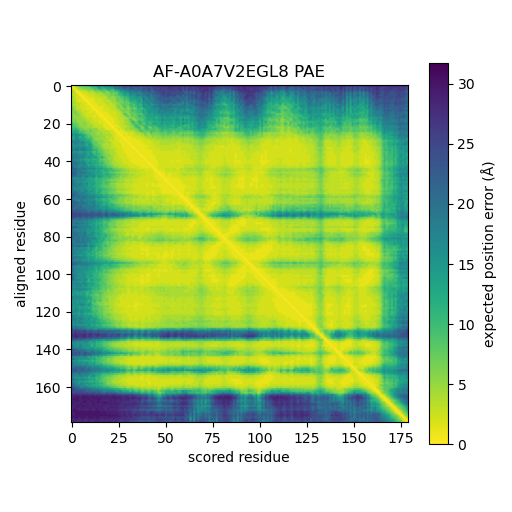81.69 82 ASN A O 1
ATOM 702 N N . GLY A 1 83 ? 15.089 7.238 -1.011 1.00 82.31 83 GLY A N 1
ATOM 703 C CA . GLY A 1 83 ? 14.985 8.632 -1.445 1.00 82.31 83 GLY A CA 1
ATOM 704 C C . GLY A 1 83 ? 13.579 9.058 -1.874 1.00 82.31 83 GLY A C 1
ATOM 705 O O . GLY A 1 83 ? 13.403 10.196 -2.291 1.00 82.31 83 GLY A O 1
ATOM 706 N N . LEU A 1 84 ? 12.581 8.173 -1.781 1.00 88.50 84 LEU A N 1
ATOM 707 C CA . LEU A 1 84 ? 11.174 8.523 -1.968 1.00 88.50 84 LEU A CA 1
ATOM 708 C C . LEU A 1 84 ? 10.523 8.784 -0.609 1.00 88.50 84 LEU A C 1
ATOM 710 O O . LEU A 1 84 ? 10.533 7.894 0.243 1.00 88.50 84 LEU A O 1
ATOM 714 N N . ASP A 1 85 ? 9.949 9.971 -0.429 1.00 92.94 85 ASP A N 1
ATOM 715 C CA . ASP A 1 85 ? 9.145 10.283 0.753 1.00 92.94 85 ASP A CA 1
ATOM 716 C C . ASP A 1 85 ? 7.803 9.544 0.680 1.00 92.94 85 ASP A C 1
ATOM 718 O O . ASP A 1 85 ? 7.156 9.464 -0.374 1.00 92.94 85 ASP A O 1
ATOM 722 N N . THR A 1 86 ? 7.397 8.970 1.806 1.00 94.25 86 THR A N 1
ATOM 723 C CA . THR A 1 86 ? 6.176 8.180 1.929 1.00 94.25 86 THR A CA 1
ATOM 724 C C . THR A 1 86 ? 5.475 8.479 3.244 1.00 94.25 86 THR A C 1
ATOM 726 O O . THR A 1 86 ? 6.108 8.787 4.251 1.00 94.25 86 THR A O 1
ATOM 729 N N . ALA A 1 87 ? 4.150 8.375 3.249 1.00 94.94 87 ALA A N 1
ATOM 730 C CA . ALA A 1 87 ? 3.365 8.462 4.474 1.00 94.94 87 ALA A CA 1
ATOM 731 C C . ALA A 1 87 ? 2.396 7.296 4.566 1.00 94.94 87 ALA A C 1
ATOM 733 O O . ALA A 1 87 ? 1.786 6.896 3.575 1.00 94.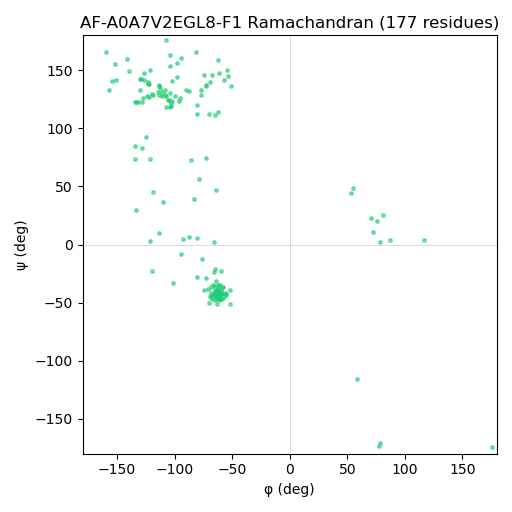94 87 ALA A O 1
ATOM 734 N N . VAL A 1 88 ? 2.215 6.794 5.778 1.00 96.00 88 VAL A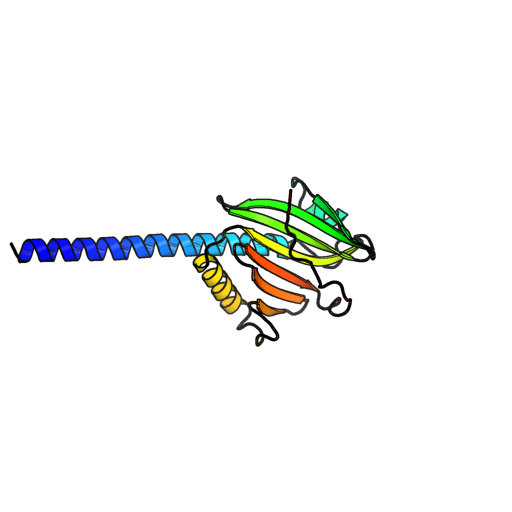 N 1
ATOM 735 C CA . VAL A 1 88 ? 1.211 5.787 6.093 1.00 96.00 88 VAL A CA 1
ATOM 736 C C . VAL A 1 88 ? 0.189 6.416 7.019 1.00 96.00 88 VAL A C 1
ATOM 738 O O . VAL A 1 88 ? 0.553 7.054 8.002 1.00 96.00 88 VAL A O 1
ATOM 741 N N . SER A 1 89 ? -1.088 6.255 6.700 1.00 96.12 89 SER A N 1
ATOM 742 C CA . SER A 1 89 ? -2.203 6.753 7.496 1.00 96.12 89 SER A CA 1
ATOM 743 C C . SER A 1 89 ? -3.218 5.641 7.730 1.00 96.12 89 SER A C 1
ATOM 745 O O . SER A 1 89 ? -3.616 4.932 6.807 1.00 96.12 89 SER A O 1
ATOM 747 N N . PHE A 1 90 ? -3.637 5.508 8.977 1.00 95.62 90 PHE A N 1
ATOM 748 C CA . PHE A 1 90 ? -4.622 4.572 9.481 1.00 95.62 90 PHE A CA 1
ATOM 749 C C . PHE A 1 90 ? -5.830 5.380 9.952 1.00 95.62 90 PHE A C 1
ATOM 751 O O . PHE A 1 90 ? -5.680 6.341 10.705 1.00 95.62 90 PHE A O 1
ATOM 758 N N . CYS A 1 91 ? -7.018 5.008 9.492 1.00 94.38 91 CYS A N 1
ATOM 759 C CA . CYS A 1 91 ? -8.280 5.623 9.880 1.00 94.38 91 CYS A CA 1
ATOM 760 C C . CYS A 1 91 ? -9.044 4.670 10.787 1.00 94.38 91 CYS A C 1
ATOM 762 O O . CYS A 1 91 ? -9.295 3.521 10.406 1.00 94.38 91 CYS A O 1
ATOM 764 N N . PHE A 1 92 ? -9.454 5.173 11.940 1.00 93.12 92 PHE A N 1
ATOM 765 C CA . PHE A 1 92 ? -10.219 4.449 12.934 1.00 93.12 92 PHE A CA 1
ATOM 766 C C . PHE A 1 92 ? -11.541 5.152 13.214 1.00 93.12 92 PHE A C 1
ATOM 768 O O . PHE A 1 92 ? -11.630 6.378 13.162 1.00 93.12 92 PHE A O 1
ATOM 775 N N . VAL A 1 93 ? -12.543 4.364 13.580 1.00 89.94 93 VAL A N 1
ATOM 776 C CA . VAL A 1 93 ? -13.827 4.837 14.111 1.00 89.94 93 VAL A CA 1
ATOM 777 C C . VAL A 1 93 ? -13.919 4.546 15.611 1.00 89.94 93 VAL A C 1
ATOM 779 O O . VAL A 1 93 ? -13.008 3.944 16.190 1.00 89.94 93 VAL A O 1
ATOM 782 N N . ASN A 1 94 ? -15.004 4.994 16.249 1.00 88.38 94 ASN A N 1
ATOM 783 C CA . ASN A 1 94 ? -15.270 4.795 17.679 1.00 88.38 94 ASN A CA 1
ATOM 784 C C . ASN A 1 94 ? -14.105 5.251 18.572 1.00 88.38 94 ASN A C 1
ATOM 786 O O . ASN A 1 94 ? -13.669 4.549 19.472 1.00 88.38 94 ASN A O 1
ATOM 790 N N . GLY A 1 95 ? -13.533 6.419 18.276 1.00 83.75 95 GLY A N 1
ATOM 791 C CA . GLY A 1 95 ? -12.464 7.006 19.083 1.00 83.75 95 GLY A CA 1
ATOM 792 C C . GLY A 1 95 ? -11.106 6.308 18.974 1.00 83.75 95 GLY A C 1
ATOM 793 O O . GLY A 1 95 ? -10.211 6.649 19.745 1.00 83.75 95 GLY A O 1
ATOM 794 N N . GLY A 1 96 ? -10.921 5.390 18.018 1.00 88.75 96 GLY A N 1
ATOM 795 C CA . GLY A 1 96 ? -9.662 4.662 17.830 1.00 88.75 96 GLY A CA 1
ATOM 796 C C . GLY A 1 96 ? -9.752 3.155 18.051 1.00 88.75 96 GLY A C 1
ATOM 797 O O . GLY A 1 96 ? -8.725 2.484 17.994 1.00 88.75 96 GLY A O 1
ATOM 798 N N . GLU A 1 97 ? -10.941 2.616 18.312 1.00 90.81 97 GLU A N 1
ATOM 799 C CA . GLU A 1 97 ? -11.117 1.200 18.652 1.00 90.81 97 GLU A CA 1
ATOM 800 C C . GLU A 1 97 ? -11.121 0.276 17.436 1.00 90.81 97 GLU A C 1
ATOM 802 O O . GLU A 1 97 ? -10.737 -0.885 17.558 1.00 90.81 97 GLU A O 1
ATOM 807 N N . ARG A 1 98 ? -11.538 0.771 16.263 1.00 89.69 98 ARG A N 1
ATOM 808 C CA . ARG A 1 98 ? -11.712 -0.078 15.080 1.00 89.69 98 ARG A CA 1
ATOM 809 C C . ARG A 1 98 ? -11.128 0.533 13.820 1.00 89.69 98 ARG A C 1
ATOM 811 O O . ARG A 1 98 ? -11.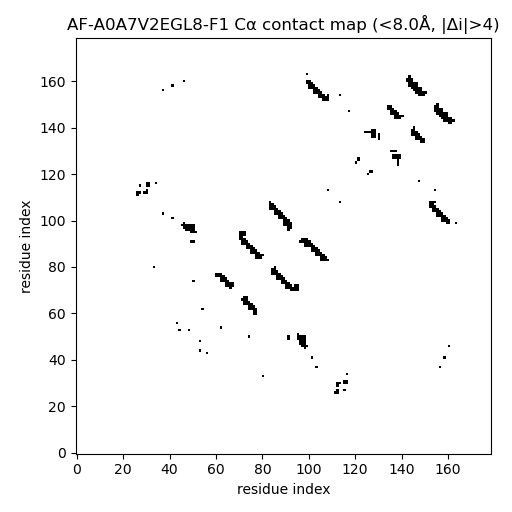524 1.626 13.420 1.00 89.69 98 ARG A O 1
ATOM 818 N N . LEU A 1 99 ? -10.213 -0.195 13.185 1.00 93.06 99 LEU A N 1
ATOM 819 C CA . LEU A 1 99 ? -9.555 0.190 11.942 1.00 93.06 99 LEU A CA 1
ATOM 820 C C . LEU A 1 99 ? -10.480 -0.028 10.739 1.00 93.06 99 LEU A C 1
ATOM 822 O O . LEU A 1 99 ? -10.996 -1.123 10.519 1.00 93.06 99 LEU A O 1
ATOM 826 N N . VAL A 1 100 ? -10.643 1.005 9.913 1.00 92.75 100 VAL A N 1
ATOM 827 C CA . VAL A 1 100 ? -11.530 0.954 8.734 1.00 92.75 100 VAL A CA 1
ATOM 828 C C . VAL A 1 100 ? -10.801 1.194 7.417 1.00 92.75 100 VAL A C 1
ATOM 830 O O . VAL A 1 100 ? -11.272 0.785 6.354 1.00 92.75 100 VAL A O 1
ATOM 833 N N . ARG A 1 101 ? -9.636 1.851 7.462 1.00 93.94 101 ARG A N 1
ATOM 834 C CA . ARG A 1 101 ? -8.854 2.167 6.264 1.00 93.94 101 ARG A CA 1
ATOM 835 C C . ARG A 1 101 ? -7.377 2.314 6.588 1.00 93.94 101 ARG A C 1
ATOM 837 O O . ARG A 1 101 ? -7.021 2.955 7.571 1.00 93.94 101 ARG A O 1
ATOM 844 N N . VAL A 1 102 ? -6.533 1.810 5.697 1.00 95.50 102 VAL A N 1
ATOM 845 C CA . VAL A 1 102 ? -5.093 2.080 5.670 1.00 95.50 102 VAL A CA 1
ATOM 846 C C . VAL A 1 102 ? -4.732 2.682 4.329 1.00 95.50 102 VAL A C 1
ATOM 848 O O . VAL A 1 102 ? -5.227 2.259 3.288 1.00 95.50 102 VAL A O 1
ATOM 851 N N . LYS A 1 103 ? -3.878 3.693 4.351 1.00 95.50 103 LYS A N 1
ATOM 852 C CA . LYS A 1 103 ? -3.472 4.472 3.192 1.00 95.50 103 LYS A CA 1
ATOM 853 C C . LYS A 1 103 ? -1.959 4.590 3.187 1.00 95.50 103 LYS A C 1
ATOM 855 O O . LYS A 1 103 ? -1.380 5.102 4.137 1.00 95.50 103 LYS A O 1
ATOM 860 N N . PHE A 1 104 ? -1.345 4.144 2.103 1.00 96.00 104 PHE A N 1
ATOM 861 C CA . PHE A 1 104 ? 0.072 4.303 1.820 1.00 96.00 104 PHE A CA 1
ATOM 862 C C . PHE A 1 104 ? 0.231 5.343 0.710 1.00 96.00 104 PHE A C 1
ATOM 864 O O . PHE A 1 104 ? -0.284 5.164 -0.393 1.00 96.00 104 PHE A O 1
ATOM 871 N N . VAL A 1 105 ? 0.907 6.449 1.001 1.00 94.88 105 VAL A N 1
ATOM 872 C CA . VAL A 1 105 ? 1.083 7.588 0.097 1.00 94.88 105 VAL A CA 1
ATOM 873 C C . VAL A 1 105 ? 2.522 7.629 -0.388 1.00 94.88 105 VAL A C 1
ATOM 875 O O . VAL A 1 105 ? 3.450 7.617 0.415 1.00 94.88 105 VAL A O 1
ATOM 878 N N . PHE A 1 106 ? 2.693 7.717 -1.702 1.00 93.56 106 PHE A N 1
ATOM 879 C CA . PHE A 1 106 ? 3.963 7.963 -2.368 1.00 93.56 106 PHE A CA 1
ATOM 880 C C . PHE A 1 106 ? 4.011 9.423 -2.825 1.00 93.56 106 PHE A C 1
ATOM 882 O O . PHE A 1 106 ? 3.180 9.836 -3.642 1.00 93.56 106 PHE A O 1
ATOM 889 N N . PHE A 1 107 ? 4.979 10.199 -2.336 1.00 92.12 107 PHE A N 1
ATOM 890 C CA . PHE A 1 107 ? 5.175 11.590 -2.751 1.00 92.12 107 PHE A CA 1
ATOM 891 C C . PHE A 1 107 ? 6.233 11.672 -3.855 1.00 92.12 107 PHE A C 1
ATOM 893 O O . PHE A 1 107 ? 7.342 11.171 -3.693 1.00 92.12 107 PHE A O 1
ATOM 900 N N . GLY A 1 108 ? 5.906 12.299 -4.990 1.00 88.31 108 GLY A N 1
ATOM 901 C CA . GLY A 1 108 ? 6.853 12.486 -6.097 1.00 88.31 108 GLY A CA 1
ATOM 902 C C . GLY A 1 108 ? 7.201 11.201 -6.857 1.00 88.31 108 GLY A C 1
ATOM 903 O O . GLY A 1 108 ? 8.257 11.114 -7.486 1.00 88.31 108 GLY A O 1
ATOM 904 N N . ILE A 1 109 ? 6.341 10.180 -6.794 1.00 88.94 109 ILE A N 1
ATOM 905 C CA . ILE A 1 109 ? 6.535 8.943 -7.555 1.00 88.94 109 ILE A CA 1
ATOM 906 C C . ILE A 1 109 ? 6.348 9.195 -9.056 1.00 88.94 109 ILE A C 1
ATOM 908 O O . ILE A 1 109 ? 5.462 9.940 -9.475 1.00 88.94 109 ILE A O 1
ATOM 912 N N . SER A 1 110 ? 7.193 8.574 -9.883 1.00 88.00 110 SER A N 1
ATOM 913 C CA . SER A 1 110 ? 7.095 8.730 -11.333 1.00 88.00 110 SER A CA 1
ATOM 914 C C . SER A 1 110 ? 5.908 7.944 -11.889 1.00 88.00 110 SER A C 1
ATOM 916 O O . SER A 1 110 ? 5.623 6.844 -11.420 1.00 88.00 110 SER A O 1
ATOM 918 N N . LYS A 1 111 ? 5.261 8.459 -12.943 1.00 87.50 111 LYS A N 1
ATOM 919 C CA . LYS A 1 111 ? 4.157 7.755 -13.620 1.00 87.50 111 LYS A CA 1
ATOM 920 C C . LYS A 1 111 ? 4.538 6.325 -14.022 1.00 87.50 111 LYS A C 1
ATOM 922 O O . LYS A 1 111 ? 3.763 5.409 -13.819 1.00 87.50 111 LYS A O 1
ATOM 927 N N . ILE A 1 112 ? 5.766 6.119 -14.494 1.00 88.12 112 ILE A N 1
ATOM 928 C CA . ILE A 1 112 ? 6.250 4.800 -14.925 1.00 88.12 112 ILE A CA 1
ATOM 929 C C . ILE A 1 112 ? 6.318 3.815 -13.752 1.00 88.12 112 ILE A C 1
ATOM 931 O O . ILE A 1 112 ? 5.983 2.647 -13.914 1.00 88.12 112 ILE A O 1
ATOM 935 N N . ASP A 1 113 ? 6.734 4.265 -12.565 1.00 88.88 113 ASP A N 1
ATOM 936 C CA . ASP A 1 113 ? 6.719 3.406 -11.375 1.00 88.88 113 ASP A CA 1
ATOM 937 C C . ASP A 1 113 ? 5.275 3.054 -10.970 1.00 88.88 113 ASP A C 1
ATOM 939 O O . ASP A 1 113 ? 5.019 1.933 -10.534 1.00 88.88 113 ASP A O 1
ATOM 943 N N . VAL A 1 114 ? 4.331 3.984 -11.150 1.00 90.31 114 VAL A N 1
ATOM 944 C CA . VAL A 1 114 ? 2.898 3.781 -10.875 1.00 90.31 114 VAL A CA 1
ATOM 945 C C . VAL A 1 114 ? 2.281 2.796 -11.862 1.00 90.31 114 VAL A C 1
ATOM 947 O O . VAL A 1 114 ? 1.595 1.877 -11.427 1.00 90.31 114 VAL A O 1
ATOM 950 N N . ASP A 1 115 ? 2.574 2.933 -13.154 1.00 91.00 115 ASP A N 1
ATOM 951 C CA . ASP A 1 115 ? 2.111 2.019 -14.202 1.00 91.00 115 ASP A CA 1
ATOM 952 C C . ASP A 1 115 ? 2.615 0.591 -13.925 1.00 91.00 115 ASP A C 1
ATOM 954 O O . ASP A 1 115 ? 1.846 -0.365 -13.964 1.00 91.00 115 ASP A O 1
ATOM 958 N N . LEU A 1 116 ? 3.878 0.437 -13.509 1.00 91.81 116 LEU A N 1
ATOM 959 C CA . LEU A 1 116 ? 4.439 -0.859 -13.105 1.00 91.81 116 LEU A CA 1
ATOM 960 C C . LEU A 1 116 ? 3.784 -1.433 -11.835 1.00 91.81 116 LEU A C 1
ATOM 962 O O . LEU A 1 116 ? 3.638 -2.651 -11.709 1.00 91.81 116 LEU A O 1
ATOM 966 N N . ILE A 1 117 ? 3.402 -0.583 -10.875 1.00 92.69 117 ILE A N 1
ATOM 967 C CA . ILE A 1 117 ? 2.623 -1.006 -9.701 1.00 92.69 117 ILE A CA 1
ATOM 968 C C . ILE A 1 117 ? 1.222 -1.450 -10.138 1.00 92.69 117 ILE A C 1
ATOM 970 O O . ILE A 1 117 ? 0.755 -2.494 -9.688 1.00 92.69 117 ILE A O 1
ATOM 974 N N . PHE A 1 118 ? 0.571 -0.708 -11.032 1.00 93.12 118 PHE A N 1
ATOM 975 C CA . PHE A 1 118 ? -0.741 -1.041 -11.580 1.00 93.12 118 PHE A CA 1
ATOM 976 C C . PHE A 1 118 ? -0.725 -2.372 -12.343 1.00 93.12 118 PHE A C 1
ATOM 978 O O . PHE A 1 118 ? -1.549 -3.242 -12.068 1.00 93.12 118 PHE A O 1
ATOM 985 N N . GLU A 1 119 ? 0.250 -2.582 -13.232 1.00 93.06 119 GLU A N 1
ATOM 986 C CA . GLU A 1 119 ? 0.465 -3.858 -13.929 1.00 93.06 119 GLU A CA 1
ATOM 987 C C . GLU A 1 119 ? 0.630 -5.008 -12.930 1.00 93.06 119 GLU A C 1
ATOM 989 O O . GLU A 1 119 ? 0.042 -6.082 -13.085 1.00 93.06 119 GLU A O 1
ATOM 994 N N . ARG A 1 120 ? 1.402 -4.777 -11.860 1.00 92.94 120 ARG A N 1
ATOM 995 C CA . ARG A 1 120 ? 1.604 -5.775 -10.810 1.00 92.94 120 ARG A CA 1
ATOM 996 C C . ARG A 1 120 ? 0.302 -6.104 -10.084 1.00 92.94 120 ARG A C 1
ATOM 998 O O . ARG A 1 120 ? 0.045 -7.283 -9.851 1.00 92.94 120 ARG A O 1
ATOM 1005 N N . LEU A 1 121 ? -0.507 -5.103 -9.750 1.00 93.56 121 LEU A N 1
ATOM 1006 C CA . LEU A 1 121 ? -1.820 -5.298 -9.135 1.00 93.56 121 LEU A CA 1
ATOM 1007 C C . LEU A 1 121 ? -2.749 -6.092 -10.051 1.00 93.56 121 LEU A C 1
ATOM 1009 O O . LEU A 1 121 ? -3.320 -7.085 -9.605 1.00 93.56 121 LEU A O 1
ATOM 1013 N N . CYS A 1 122 ? -2.796 -5.746 -11.339 1.00 93.50 122 CYS A N 1
ATOM 1014 C CA . CYS A 1 122 ? -3.575 -6.489 -12.325 1.00 93.50 122 CYS A CA 1
ATOM 1015 C C . CYS A 1 122 ? -3.147 -7.959 -12.415 1.00 93.50 122 CYS A C 1
ATOM 1017 O O . CYS A 1 122 ? -3.985 -8.855 -12.461 1.00 93.50 122 CYS A O 1
ATOM 1019 N N . SER A 1 123 ? -1.836 -8.223 -12.378 1.00 93.81 123 SER A N 1
ATOM 1020 C CA . SER A 1 123 ? -1.307 -9.592 -12.429 1.00 93.81 123 SER A CA 1
ATOM 1021 C C . SER A 1 123 ? -1.662 -10.449 -11.210 1.00 93.81 123 SER A C 1
ATOM 1023 O O . SER A 1 123 ? -1.639 -11.672 -11.306 1.00 93.81 123 SER A O 1
ATOM 1025 N N . LEU A 1 124 ? -1.955 -9.828 -10.062 1.00 92.00 124 LEU A N 1
ATOM 1026 C CA . LEU A 1 124 ? -2.232 -10.530 -8.806 1.00 92.00 124 LEU A C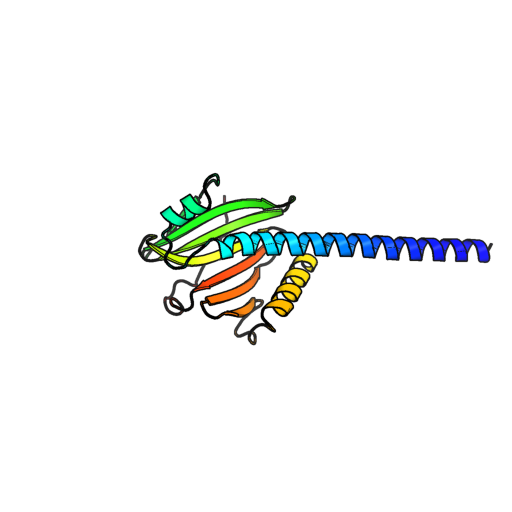A 1
ATOM 1027 C C . LEU A 1 124 ? -3.724 -10.622 -8.488 1.00 92.00 124 LEU A C 1
ATOM 1029 O O . LEU A 1 124 ? -4.150 -11.597 -7.877 1.00 92.00 124 LEU A O 1
ATOM 1033 N N . HIS A 1 125 ? -4.500 -9.613 -8.881 1.00 91.75 125 HIS A N 1
ATOM 1034 C CA . HIS A 1 125 ? -5.899 -9.462 -8.478 1.00 91.75 125 HIS A CA 1
ATOM 1035 C C . HIS A 1 125 ? -6.874 -9.430 -9.664 1.00 91.75 125 HIS A C 1
ATOM 1037 O O . HIS A 1 125 ? -8.071 -9.262 -9.455 1.00 91.75 125 HIS A O 1
ATOM 1043 N N . GLY A 1 126 ? -6.385 -9.597 -10.896 1.00 92.69 126 GLY A N 1
ATOM 1044 C CA . GLY A 1 126 ? -7.182 -9.406 -12.106 1.00 92.69 126 GLY A CA 1
ATOM 1045 C C . GLY A 1 126 ? -7.372 -7.927 -12.442 1.00 92.69 126 GLY A C 1
ATOM 1046 O O . GLY A 1 126 ? -6.765 -7.047 -11.833 1.00 92.69 126 GLY A O 1
ATOM 1047 N N . LEU A 1 127 ? -8.194 -7.634 -13.447 1.00 92.19 127 LEU A N 1
ATOM 1048 C CA . LEU A 1 127 ? -8.487 -6.250 -13.823 1.00 92.19 127 LEU A CA 1
ATOM 1049 C C . LEU A 1 127 ? -9.295 -5.547 -12.718 1.00 92.19 127 LEU A C 1
ATOM 1051 O O . LEU A 1 127 ? -10.106 -6.201 -12.059 1.00 92.19 127 LEU A O 1
ATOM 1055 N N . PRO A 1 128 ? -9.083 -4.235 -12.499 1.00 92.00 128 PRO A N 1
ATOM 1056 C CA . PRO A 1 128 ? -9.908 -3.478 -11.569 1.00 92.00 128 PRO A CA 1
ATOM 1057 C C . PRO A 1 128 ? -11.369 -3.458 -12.038 1.00 92.00 128 PRO A C 1
ATOM 1059 O O . PRO A 1 128 ? -11.665 -3.641 -13.222 1.00 92.00 128 PRO A O 1
ATOM 1062 N N . LEU A 1 129 ? -12.275 -3.194 -11.102 1.00 89.38 129 LEU A N 1
ATOM 1063 C CA . LEU A 1 129 ? -13.677 -2.924 -11.385 1.00 89.38 129 LEU A CA 1
ATOM 1064 C C . LEU A 1 129 ? -13.813 -1.773 -12.399 1.00 89.38 129 LEU A C 1
ATOM 1066 O O . LEU A 1 129 ? -12.961 -0.874 -12.419 1.00 89.38 129 LEU A O 1
ATOM 1070 N N . PRO A 1 130 ? -14.883 -1.771 -13.219 1.00 81.50 130 PRO A N 1
ATOM 1071 C CA . PRO A 1 130 ? -15.181 -0.657 -14.106 1.00 81.50 130 PRO A CA 1
ATOM 1072 C C . PRO A 1 130 ? -15.178 0.663 -13.322 1.00 81.50 130 PRO A C 1
ATOM 1074 O O . PRO A 1 130 ? -15.700 0.706 -12.205 1.00 81.50 130 PRO A O 1
ATOM 1077 N N . PRO A 1 131 ? -14.575 1.733 -13.862 1.00 70.81 131 PRO A N 1
ATOM 1078 C CA . PRO A 1 131 ? -14.452 2.986 -13.138 1.00 70.81 131 PRO A CA 1
ATOM 1079 C C . PRO A 1 131 ? -15.839 3.590 -12.901 1.00 70.81 131 PRO A C 1
ATOM 1081 O O . PRO A 1 131 ? -16.487 4.045 -13.838 1.00 70.81 131 PRO A O 1
ATOM 1084 N N . ASP A 1 132 ? -16.271 3.623 -11.641 1.00 59.19 132 ASP A N 1
ATOM 1085 C CA . ASP A 1 132 ? -17.541 4.248 -11.257 1.00 59.19 132 ASP A CA 1
ATOM 1086 C C . ASP A 1 132 ? -17.429 5.785 -11.280 1.00 59.19 132 ASP A C 1
ATOM 1088 O O . ASP A 1 132 ? -18.345 6.474 -11.728 1.00 59.19 132 ASP A O 1
ATOM 1092 N N . ARG A 1 133 ? -16.285 6.346 -10.834 1.00 49.81 133 ARG A N 1
ATOM 1093 C CA . ARG A 1 133 ? -15.924 7.780 -10.910 1.00 49.81 133 ARG A CA 1
ATOM 1094 C C . ARG A 1 133 ? -14.400 7.992 -10.839 1.00 49.81 133 ARG A C 1
ATOM 1096 O O . ARG A 1 133 ? -13.757 7.512 -9.911 1.00 49.81 133 ARG A O 1
ATOM 1103 N N . GLY A 1 134 ? -13.845 8.822 -11.728 1.00 56.09 134 GLY A N 1
ATOM 1104 C CA . GLY A 1 134 ? -12.495 9.402 -11.587 1.00 56.09 134 GLY A CA 1
ATOM 1105 C C . GLY A 1 134 ? -11.302 8.496 -11.943 1.00 56.09 134 GLY A C 1
ATOM 1106 O O . GLY A 1 134 ? -11.451 7.425 -12.516 1.00 56.09 134 GLY A O 1
ATOM 1107 N N . SER A 1 135 ? -10.090 8.975 -11.625 1.00 71.56 135 SER A N 1
ATOM 1108 C CA . SER A 1 135 ? -8.778 8.372 -11.934 1.00 71.56 135 SER A CA 1
ATOM 1109 C C . SER A 1 135 ? -8.339 7.288 -10.932 1.00 71.56 135 SER A C 1
ATOM 1111 O O . SER A 1 135 ? -7.176 7.247 -10.518 1.00 71.56 135 SER A O 1
ATOM 1113 N N . GLU A 1 136 ? -9.280 6.457 -10.483 1.00 86.38 136 GLU A N 1
ATOM 1114 C CA . GLU A 1 136 ? -9.065 5.426 -9.463 1.00 86.38 136 GLU A CA 1
ATOM 1115 C C . GLU A 1 136 ? -9.220 4.031 -10.060 1.00 86.38 136 GLU A C 1
ATOM 1117 O O . GLU A 1 136 ? -10.164 3.765 -10.798 1.00 86.38 136 GLU A O 1
ATOM 1122 N N . ALA A 1 137 ? -8.306 3.130 -9.706 1.00 90.44 137 ALA A N 1
ATOM 1123 C CA . ALA A 1 137 ? -8.440 1.708 -9.985 1.00 90.44 137 ALA A CA 1
ATOM 1124 C C . ALA A 1 137 ? -8.795 0.979 -8.689 1.00 90.44 137 ALA A C 1
ATOM 1126 O O . ALA A 1 137 ? -8.073 1.105 -7.697 1.00 90.44 137 ALA A O 1
ATOM 1127 N N . VAL A 1 138 ? -9.904 0.240 -8.695 1.00 92.50 138 VAL A N 1
ATOM 1128 C CA . VAL A 1 138 ? -10.448 -0.441 -7.514 1.00 92.50 138 VAL A CA 1
ATOM 1129 C C . VAL A 1 138 ? -10.492 -1.941 -7.763 1.00 92.50 138 VAL A C 1
ATOM 1131 O O . VAL A 1 138 ? -11.036 -2.379 -8.767 1.00 92.50 138 VAL A O 1
ATOM 1134 N N . TRP A 1 139 ? -9.963 -2.731 -6.837 1.00 93.19 139 TRP A N 1
ATOM 1135 C CA . TRP A 1 139 ? -10.093 -4.184 -6.832 1.00 93.19 139 TRP A CA 1
ATOM 1136 C C . TRP A 1 139 ? -10.972 -4.613 -5.675 1.00 93.19 139 TRP A C 1
ATOM 1138 O O . TRP A 1 139 ? -10.753 -4.200 -4.530 1.00 93.19 139 TRP A O 1
ATOM 1148 N N . ASP A 1 140 ? -11.934 -5.473 -5.993 1.00 91.25 140 ASP A N 1
ATOM 1149 C CA . ASP A 1 140 ? -12.772 -6.099 -4.992 1.00 91.25 140 ASP A CA 1
ATOM 1150 C C . ASP A 1 140 ? -12.046 -7.284 -4.350 1.00 91.25 140 ASP A C 1
ATOM 1152 O O . ASP A 1 140 ? -11.770 -8.289 -5.005 1.00 91.25 140 ASP A O 1
ATOM 1156 N N . LEU A 1 141 ? -11.697 -7.163 -3.070 1.00 89.12 141 LEU A N 1
ATOM 1157 C CA . LEU A 1 141 ? -11.061 -8.233 -2.307 1.00 89.12 141 LEU A CA 1
ATOM 1158 C C . LEU A 1 141 ? -12.080 -8.882 -1.364 1.00 89.12 141 LEU A C 1
ATOM 1160 O O . LEU A 1 141 ? -13.129 -8.325 -1.041 1.00 89.12 141 LEU A O 1
ATOM 1164 N N . LYS A 1 142 ? -11.759 -10.079 -0.862 1.00 85.50 142 LYS A N 1
ATOM 1165 C CA . LYS A 1 142 ? -12.657 -10.825 0.034 1.00 85.50 142 LYS A CA 1
ATOM 1166 C C . LYS A 1 142 ? -13.075 -10.014 1.270 1.00 85.50 142 LYS A C 1
ATOM 1168 O O . LYS A 1 142 ? -14.241 -10.029 1.641 1.00 85.50 142 LYS A O 1
ATOM 1173 N N . GLU A 1 143 ? -12.136 -9.291 1.878 1.00 81.44 143 GLU A N 1
ATOM 1174 C CA . GLU A 1 143 ? -12.330 -8.583 3.156 1.00 81.44 143 GLU A CA 1
ATOM 1175 C C . GLU A 1 143 ? -12.266 -7.052 3.024 1.00 81.44 143 GLU A C 1
ATOM 1177 O O . GLU A 1 143 ? -12.204 -6.333 4.022 1.00 81.44 143 GLU A O 1
ATOM 1182 N N . GLY A 1 144 ? -12.249 -6.521 1.800 1.00 88.12 144 GLY A N 1
ATOM 1183 C CA . GLY A 1 144 ? -12.026 -5.098 1.590 1.00 88.12 144 GLY A CA 1
ATOM 1184 C C . GLY A 1 144 ? -11.940 -4.689 0.129 1.00 88.12 144 GLY A C 1
ATOM 1185 O O . GLY A 1 144 ? -12.093 -5.509 -0.768 1.00 88.12 144 GLY A O 1
ATOM 1186 N N . PHE A 1 145 ? -11.617 -3.423 -0.096 1.00 91.44 145 PHE A N 1
ATOM 1187 C CA . PHE A 1 145 ? -11.237 -2.899 -1.401 1.00 91.44 145 PHE A CA 1
ATOM 1188 C C . PHE A 1 145 ? -9.787 -2.467 -1.381 1.00 91.44 145 PHE A C 1
ATOM 1190 O O . PHE A 1 145 ? -9.344 -1.792 -0.445 1.00 91.44 145 PHE A O 1
ATOM 1197 N N . LEU A 1 146 ? -9.075 -2.801 -2.449 1.00 93.88 146 LEU A N 1
ATOM 1198 C CA . LEU A 1 146 ? -7.782 -2.214 -2.748 1.00 93.88 146 LEU A CA 1
ATOM 1199 C C . LEU A 1 146 ? -7.974 -1.124 -3.794 1.00 93.88 146 LEU A C 1
ATOM 1201 O O . LEU A 1 146 ? -8.584 -1.361 -4.828 1.00 93.88 146 LEU A O 1
ATOM 1205 N N . ILE A 1 147 ? -7.463 0.070 -3.528 1.00 93.25 147 ILE A N 1
ATOM 1206 C CA . ILE A 1 147 ? -7.661 1.235 -4.388 1.00 93.25 147 ILE A CA 1
ATOM 1207 C C . ILE A 1 147 ? -6.296 1.835 -4.700 1.00 93.25 147 ILE A C 1
ATOM 1209 O O . ILE A 1 147 ? -5.537 2.167 -3.788 1.00 93.25 147 ILE A O 1
ATOM 1213 N N . LEU A 1 148 ? -6.000 2.008 -5.984 1.00 93.44 148 LEU A N 1
ATOM 1214 C CA . LEU A 1 148 ? -4.885 2.811 -6.466 1.00 93.44 148 LEU A CA 1
ATOM 1215 C C . LEU A 1 148 ? -5.436 4.139 -6.990 1.00 93.44 148 LEU A C 1
ATOM 1217 O O . LEU A 1 148 ? -6.222 4.166 -7.935 1.00 93.44 148 LEU A O 1
ATOM 1221 N N . ARG A 1 149 ? -5.015 5.245 -6.376 1.00 90.62 149 ARG A N 1
ATOM 1222 C CA . ARG A 1 149 ? -5.510 6.595 -6.669 1.00 90.62 149 ARG A CA 1
ATOM 1223 C C . ARG A 1 149 ? -4.352 7.547 -6.943 1.00 90.62 149 ARG A C 1
ATOM 1225 O O . ARG A 1 149 ? -3.496 7.743 -6.081 1.00 90.62 149 ARG A O 1
ATOM 1232 N N . GLY A 1 150 ? -4.352 8.179 -8.113 1.00 84.56 150 GLY A N 1
ATOM 1233 C CA . GLY A 1 150 ? -3.444 9.286 -8.430 1.00 84.56 150 GLY A CA 1
ATOM 1234 C C . GLY A 1 150 ? -4.043 10.642 -8.050 1.00 84.56 150 GLY A C 1
ATOM 1235 O O . GLY A 1 150 ? -5.193 10.912 -8.378 1.00 84.56 150 GLY A O 1
ATOM 1236 N N . LEU A 1 151 ? -3.270 11.497 -7.376 1.00 76.50 151 LEU A N 1
ATOM 1237 C CA . LEU A 1 151 ? -3.626 12.877 -7.023 1.00 76.50 151 LEU A CA 1
ATOM 1238 C C . LEU A 1 151 ? -2.449 13.811 -7.341 1.00 76.50 151 LEU A C 1
ATOM 1240 O O . LEU A 1 151 ? -1.620 14.113 -6.479 1.00 76.50 151 LEU A O 1
ATOM 1244 N N . GLY A 1 152 ? -2.356 14.263 -8.593 1.00 75.31 152 GLY A N 1
ATOM 1245 C CA . GLY A 1 152 ? -1.280 15.153 -9.040 1.00 75.31 152 GLY A CA 1
ATOM 1246 C C . GLY A 1 152 ? 0.106 14.535 -8.822 1.00 75.31 152 GLY A C 1
ATOM 1247 O O . GLY A 1 152 ? 0.428 13.511 -9.415 1.00 75.31 152 GLY A O 1
ATOM 1248 N N . ALA A 1 153 ? 0.917 15.147 -7.953 1.00 76.69 153 ALA A N 1
ATOM 1249 C CA . ALA A 1 153 ? 2.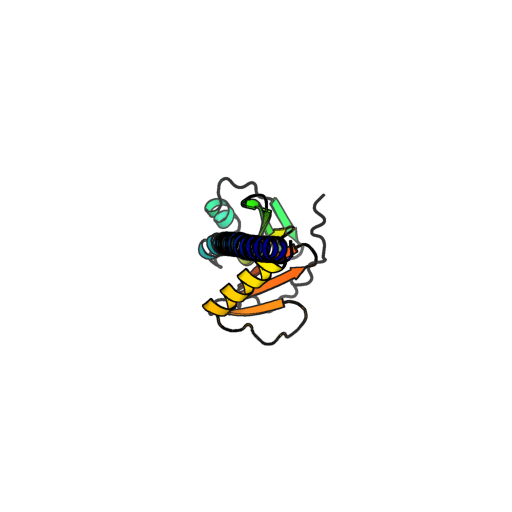271 14.687 -7.620 1.00 76.69 153 ALA A CA 1
ATOM 1250 C C . ALA A 1 153 ? 2.322 13.536 -6.588 1.00 76.69 153 ALA A C 1
ATOM 1252 O O . ALA A 1 153 ? 3.404 13.170 -6.125 1.00 76.69 153 ALA A O 1
ATOM 1253 N N . GLN A 1 154 ? 1.173 12.989 -6.183 1.00 88.06 154 GLN A N 1
ATOM 1254 C CA . GLN A 1 154 ? 1.076 11.929 -5.181 1.00 88.06 154 GLN A CA 1
ATOM 1255 C C . GLN A 1 154 ? 0.286 10.742 -5.719 1.00 88.06 154 GLN A C 1
ATOM 1257 O O . GLN A 1 154 ? -0.681 10.909 -6.461 1.00 88.06 154 GLN A O 1
ATOM 1262 N N . VAL A 1 155 ? 0.648 9.539 -5.280 1.00 91.81 155 VAL A N 1
ATOM 1263 C CA . VAL A 1 155 ? -0.143 8.328 -5.524 1.00 91.81 155 VAL A CA 1
ATOM 1264 C C . VAL A 1 155 ? -0.429 7.635 -4.211 1.00 91.81 155 VAL A C 1
ATOM 1266 O O . VAL A 1 155 ? 0.405 7.611 -3.311 1.00 91.81 155 VAL A O 1
ATOM 1269 N N . GLN A 1 156 ? -1.632 7.096 -4.090 1.00 94.06 156 GLN A N 1
ATOM 1270 C CA . GLN A 1 156 ? -2.141 6.486 -2.877 1.00 94.06 156 GLN A CA 1
ATOM 1271 C C . GLN A 1 156 ? -2.532 5.049 -3.184 1.00 94.06 156 GLN A C 1
ATOM 1273 O O . GLN A 1 156 ? -3.310 4.801 -4.104 1.00 94.06 156 GLN A O 1
ATOM 1278 N N . LEU A 1 157 ? -2.009 4.120 -2.394 1.00 95.00 157 LEU A N 1
ATOM 1279 C CA . LEU A 1 157 ? -2.516 2.763 -2.313 1.00 95.00 157 LEU A CA 1
ATOM 1280 C C . LEU A 1 157 ? -3.325 2.650 -1.024 1.00 95.00 157 LEU A C 1
ATOM 1282 O O . LEU A 1 157 ? -2.818 2.939 0.059 1.00 95.00 157 LEU A O 1
ATOM 1286 N N . ILE A 1 158 ? -4.596 2.296 -1.136 1.00 94.31 158 ILE A N 1
ATOM 1287 C CA . ILE A 1 158 ? -5.543 2.325 -0.024 1.00 94.31 158 ILE A CA 1
ATOM 1288 C C . ILE A 1 158 ? -6.149 0.938 0.119 1.00 94.31 158 ILE A C 1
ATOM 1290 O O . ILE A 1 158 ? -6.682 0.402 -0.847 1.00 94.31 158 ILE A O 1
ATOM 1294 N N . LEU A 1 159 ? -6.106 0.390 1.329 1.00 94.12 159 LEU A N 1
ATOM 1295 C CA . LEU A 1 159 ? -6.880 -0.782 1.709 1.00 94.12 159 LEU A CA 1
ATOM 1296 C C . LEU A 1 159 ? -8.037 -0.325 2.600 1.00 94.12 159 LEU A C 1
ATOM 1298 O O . LEU A 1 159 ? -7.820 0.346 3.613 1.00 94.12 159 LEU A O 1
ATOM 1302 N N . ARG A 1 160 ? -9.270 -0.656 2.222 1.00 91.75 160 ARG A N 1
ATOM 1303 C CA . ARG A 1 160 ? -10.491 -0.259 2.938 1.00 91.75 160 ARG A CA 1
ATOM 1304 C C . ARG A 1 160 ? -11.309 -1.483 3.323 1.00 91.75 160 ARG A C 1
ATOM 1306 O O . ARG A 1 160 ? -11.464 -2.376 2.503 1.00 91.75 160 ARG A O 1
ATOM 1313 N N . ASN A 1 161 ? -11.876 -1.490 4.524 1.00 89.44 161 ASN A N 1
ATOM 1314 C CA . ASN A 1 161 ? -12.781 -2.545 4.974 1.00 89.44 161 ASN A CA 1
ATOM 1315 C C . ASN A 1 161 ? -14.188 -2.388 4.357 1.00 89.44 161 ASN A C 1
ATOM 1317 O O . ASN A 1 161 ? -14.758 -1.297 4.404 1.00 89.44 161 ASN A O 1
ATOM 1321 N N . LYS A 1 162 ? -14.759 -3.481 3.829 1.00 82.94 162 LYS A N 1
ATOM 1322 C CA . LYS A 1 162 ? -16.135 -3.544 3.289 1.00 82.94 162 LYS A CA 1
ATOM 1323 C C . LYS A 1 162 ? -17.224 -3.309 4.333 1.00 82.94 162 LYS A C 1
ATOM 1325 O O . LYS A 1 162 ? -18.259 -2.729 4.033 1.00 82.94 162 LYS A O 1
ATOM 1330 N N . GLY A 1 163 ? -16.986 -3.696 5.586 1.00 73.62 163 GLY A N 1
ATOM 1331 C CA . GLY A 1 163 ? -17.961 -3.549 6.675 1.00 73.62 163 GLY A CA 1
ATOM 1332 C C . GLY A 1 163 ? -18.289 -2.100 7.063 1.00 73.62 163 GLY A C 1
ATOM 1333 O O . GLY A 1 163 ? -19.037 -1.894 8.011 1.00 73.62 163 GLY A O 1
ATOM 1334 N N . TYR A 1 164 ? -17.716 -1.113 6.365 1.00 70.31 164 TYR A N 1
ATOM 1335 C CA . TYR A 1 164 ? -17.826 0.321 6.640 1.00 70.31 164 TYR A CA 1
ATOM 1336 C C . TYR A 1 164 ? -18.132 1.147 5.374 1.00 70.31 164 TYR A C 1
ATOM 1338 O O . TYR A 1 164 ? -17.730 2.304 5.267 1.00 70.31 164 TYR A O 1
ATOM 1346 N N . GLU A 1 165 ? -18.828 0.557 4.395 1.00 55.72 165 GLU A N 1
ATOM 1347 C CA . GLU A 1 165 ? -19.198 1.209 3.125 1.00 55.72 165 GLU A CA 1
ATOM 1348 C C . GLU A 1 165 ? -20.170 2.397 3.266 1.00 55.72 165 GLU A C 1
ATOM 1350 O O . GLU A 1 165 ? -20.192 3.263 2.393 1.00 55.72 165 GLU A O 1
ATOM 1355 N N . TYR A 1 166 ? -20.920 2.492 4.368 1.00 44.22 166 TYR A N 1
ATOM 1356 C CA . TYR A 1 166 ? -21.947 3.515 4.591 1.00 44.22 166 TYR A CA 1
ATOM 1357 C C . TYR A 1 166 ? -21.754 4.224 5.930 1.00 44.22 166 TYR A C 1
ATOM 1359 O O . TYR A 1 166 ? -22.399 3.921 6.921 1.00 44.22 166 TYR A O 1
ATOM 1367 N N . ASP A 1 167 ? -20.876 5.212 5.944 1.00 43.16 167 ASP A N 1
ATOM 1368 C CA . ASP A 1 167 ? -21.056 6.392 6.780 1.00 43.16 167 ASP A CA 1
ATOM 1369 C C . ASP A 1 167 ? -20.369 7.538 6.048 1.00 43.16 167 ASP A C 1
ATOM 1371 O O . ASP A 1 167 ? -19.343 7.325 5.403 1.00 43.16 167 ASP A O 1
ATOM 1375 N N . GLY A 1 168 ? -20.949 8.740 6.075 1.00 46.34 168 GLY A N 1
ATOM 1376 C CA . GLY A 1 168 ? -20.520 9.938 5.332 1.00 46.34 168 GLY A CA 1
ATOM 1377 C C . GLY A 1 168 ? -19.140 10.504 5.715 1.00 46.34 168 GLY A C 1
ATOM 1378 O O . GLY A 1 168 ? -18.995 11.705 5.921 1.00 46.34 168 GLY A O 1
ATOM 1379 N N . LEU A 1 169 ? -18.132 9.640 5.815 1.00 49.62 169 LEU A N 1
ATOM 1380 C CA . LEU A 1 169 ? -16.751 9.830 6.251 1.00 49.62 169 LEU A CA 1
ATOM 1381 C C . LEU A 1 169 ? -15.800 10.126 5.077 1.00 49.62 169 LEU A C 1
ATOM 1383 O O . LEU A 1 169 ? -14.585 10.171 5.250 1.00 49.62 169 LEU A O 1
ATOM 1387 N N . ILE A 1 170 ? -16.330 10.277 3.856 1.00 46.62 170 ILE A N 1
ATOM 1388 C CA . ILE A 1 170 ? -15.548 10.329 2.609 1.00 46.62 170 ILE A CA 1
ATOM 1389 C C . ILE A 1 170 ? -15.731 11.668 1.882 1.00 46.62 170 ILE A C 1
ATOM 1391 O O . ILE A 1 170 ? -15.898 11.727 0.667 1.00 46.62 170 ILE A O 1
ATOM 1395 N N . GLN A 1 171 ? -15.660 12.772 2.618 1.00 41.69 171 GLN A N 1
ATOM 1396 C CA . GLN A 1 171 ? -15.227 14.040 2.034 1.00 41.69 171 GLN A CA 1
ATOM 1397 C C . GLN A 1 171 ? -13.995 14.527 2.791 1.00 41.69 171 GLN A C 1
ATOM 1399 O O . GLN A 1 171 ? -14.048 15.473 3.568 1.00 41.69 171 GLN A O 1
ATOM 1404 N N . GLU A 1 172 ? -12.855 13.872 2.548 1.00 45.97 172 GLU A N 1
ATOM 1405 C CA . GLU A 1 172 ? -11.571 14.515 2.823 1.00 45.97 172 GLU A CA 1
ATOM 1406 C C . GLU A 1 172 ? -11.478 15.744 1.912 1.00 45.97 172 GLU A C 1
ATOM 1408 O O . GLU A 1 172 ? -11.403 15.614 0.686 1.00 45.97 172 GLU A O 1
ATOM 1413 N N . LYS A 1 173 ? -11.472 16.948 2.497 1.00 39.25 173 LYS A N 1
ATOM 1414 C CA . LYS A 1 173 ? -10.952 18.119 1.786 1.00 39.25 173 LYS A CA 1
ATOM 1415 C C . LYS A 1 173 ? -9.502 17.819 1.379 1.00 39.25 173 LYS A C 1
ATOM 1417 O O . LYS A 1 173 ? -8.771 17.205 2.161 1.00 39.25 173 LYS A O 1
ATOM 1422 N N . PRO A 1 174 ? -9.063 18.247 0.183 1.00 36.81 174 PRO A N 1
ATOM 1423 C CA . PRO A 1 174 ? -7.702 18.052 -0.292 1.00 36.81 174 PRO A CA 1
ATOM 1424 C C . PRO A 1 174 ? -6.768 18.987 0.477 1.00 36.81 174 PRO A C 1
ATOM 1426 O O . PRO A 1 174 ? -6.318 20.008 -0.022 1.00 36.81 174 PRO A O 1
ATOM 1429 N N . THR A 1 175 ? -6.494 18.663 1.730 1.00 41.38 175 THR A N 1
ATOM 1430 C CA . THR A 1 175 ? -5.503 19.355 2.540 1.00 41.38 175 THR A CA 1
ATOM 1431 C C . THR A 1 175 ? -4.668 18.309 3.245 1.00 41.38 175 THR A C 1
ATOM 1433 O O . THR A 1 175 ? -4.715 18.157 4.457 1.00 41.38 175 THR A O 1
ATOM 1436 N N . LEU A 1 176 ? -3.799 17.654 2.475 1.00 44.22 176 LEU A N 1
ATOM 1437 C CA . LEU A 1 176 ? -2.448 17.399 2.973 1.00 44.22 176 LEU A CA 1
ATOM 1438 C C . LEU A 1 176 ? -1.641 18.697 2.801 1.00 44.22 176 LEU A C 1
ATOM 1440 O O . LEU A 1 176 ? -0.630 18.744 2.112 1.00 44.22 176 LEU A O 1
ATOM 1444 N N . GLY A 1 177 ? -2.160 19.774 3.396 1.00 36.62 177 GLY A N 1
ATOM 1445 C CA . GLY A 1 177 ? -1.419 20.983 3.711 1.00 36.62 177 GLY A CA 1
ATOM 1446 C C . GLY A 1 177 ? -0.774 20.744 5.063 1.00 36.62 177 GLY A C 1
ATOM 1447 O O . GLY A 1 177 ? -1.251 21.232 6.082 1.00 36.62 177 GLY A O 1
ATOM 1448 N N . PHE A 1 178 ? 0.248 19.895 5.067 1.00 41.84 178 PHE A N 1
ATOM 1449 C CA . PHE A 1 178 ? 1.150 19.791 6.198 1.00 41.84 178 PHE A CA 1
ATOM 1450 C C . PHE A 1 178 ? 1.963 21.087 6.221 1.00 41.84 178 PHE A C 1
ATOM 1452 O O . PHE A 1 178 ? 2.694 21.352 5.267 1.00 41.84 178 PHE A O 1
ATOM 1459 N N . LYS A 1 179 ? 1.752 21.917 7.246 1.00 32.97 179 LYS A N 1
ATOM 1460 C CA . LYS A 1 179 ? 2.739 22.932 7.622 1.00 32.97 179 LYS A CA 1
ATOM 1461 C C . LYS A 1 179 ? 3.951 22.245 8.232 1.00 32.97 179 LYS A C 1
ATOM 1463 O O . LYS A 1 179 ? 3.739 21.203 8.894 1.00 32.97 179 LYS A O 1
#

Mean predicted aligned error: 8.72 Å

Radius of gyration: 20.71 Å; Cα contacts (8 Å, |Δi|>4): 247; chains: 1; bounding box: 56×34×65 Å